Protein AF-A0A255SFL4-F1 (afdb_monomer)

Sequence (217 aa):
MNNIKLLLALLLYVPALCSAQTATENYVKTVTMLDADGTDSLQAVQYYNGLGYPTLSVATAGTDGGTACTLTTYDGAGREKRRYLPVPANGLEYIPVNGVTSMGLFYLDNGFFTESHYDALDRVTAVDIAGDTWRQAGKQDRTEHLANTLSDLVLHYEAPEDGSYSLTLPENTSSFEYYPEGTLAKAVSYDADNRSTAVFTDLLGRKIMERTAAGDT

pLDDT: mean 89.73, std 10.83, range [35.47, 98.31]

Mean predicted aligned error: 8.88 Å

Solvent-accessible surface area (backbone atoms only — not comparable to full-atom values): 12636 Å² total; per-residue (Å²): 118,66,67,61,54,50,52,53,51,49,65,66,47,56,68,75,72,57,78,66,97,43,100,83,56,51,69,51,78,48,76,45,64,74,48,96,87,59,82,46,66,48,42,35,30,40,29,31,48,100,85,70,51,71,29,40,40,22,28,57,35,82,91,83,72,39,21,32,30,34,45,40,42,60,45,100,88,69,45,75,28,35,43,39,57,76,28,79,42,91,62,66,72,91,71,55,70,69,53,53,58,59,48,35,53,79,70,78,41,92,26,53,29,32,39,51,38,65,52,98,82,77,41,77,34,32,34,36,46,58,33,47,70,43,44,75,68,71,28,29,36,33,44,47,83,50,56,38,44,73,88,66,64,51,73,47,60,38,83,51,89,84,75,60,96,55,85,33,67,42,88,97,54,95,62,77,45,58,53,61,61,65,64,28,46,25,40,41,37,29,43,57,87,65,55,41,37,39,39,33,24,43,92,86,71,47,80,77,47,76,48,65,61,82,73,92,125

Foldseek 3Di:
DVVVVVVVVVVVCVVVPDDAPDPPWHKDKDWAAPDPVSPDIKIWIFIADPVRHTAKIKIQDDDPRWIKMWGWDADPVRHTFKTAAIFTDDDHDDADPVRVQVSSCVVVFSQRIKGFDADPVRDGAWIQDGGPVLVVVVFIKGKDKDWDAPVVQQKDFDDDPVPDPDTHDPPPDPDIDGDHTRQWIWMWIAHSVRWIKIWTAGPVRDTRDIDTDPPDD

Nearest PDB structures (foldseek):
  8qja-assembly1_A  TM=1.794E-01  e=1.399E-03  Advenella mimigardefordensis DPN7
  8qja-assembly2_B  TM=1.659E-01  e=8.810E-04  Advenella mimigardefordensis DPN7
  5boi-assembly1_A  TM=1.781E-01  e=3.952E-02  Priestia megaterium QM B1551
  2a5z-assembly1_B  TM=1.958E-01  e=1.754E-01  Shewanella oneidensis MR-1
  6u42-assembly1_5M  TM=1.712E-01  e=3.422E-01  Chlamydomonas reinhardtii

Secondary structure (DSSP, 8-state):
-HHHHHHHHHHHHGGGG---SSSS-EEEEEEEESSSSS-SEEEEEEEE-TTS-EEEEEEEETTTTEEEEEEEEE-TTS-EEEEEPPEEESSSS---HHHHHHHGGGGS-S--EEEEEE-TTS-EEEEEPS-HHHHHTT-EEEEEEEE--GGG--B--BPPTTS--S-BPPTT-SS--BPPTTSSEEEEEE-TT--EEEEEE-TTS-EEEEEEPPP--

Structure (mmCIF, N/CA/C/O backbone):
data_AF-A0A255SFL4-F1
#
_entry.id   AF-A0A255SFL4-F1
#
loop_
_atom_site.group_PDB
_atom_site.id
_atom_site.type_symbol
_atom_site.label_atom_id
_atom_site.label_alt_id
_atom_site.label_comp_id
_atom_site.label_asym_id
_atom_site.label_entity_id
_atom_site.label_seq_id
_atom_site.pdbx_PDB_ins_code
_atom_site.Cartn_x
_atom_site.Cartn_y
_atom_site.Cartn_z
_atom_site.occupancy
_atom_site.B_iso_or_equiv
_atom_site.auth_seq_id
_atom_site.auth_comp_id
_atom_site.auth_asym_id
_atom_site.auth_atom_id
_atom_site.pdbx_PDB_model_num
ATOM 1 N N . MET A 1 1 ? -48.525 -10.276 -17.518 1.00 59.78 1 MET A N 1
ATOM 2 C CA . MET A 1 1 ? -48.408 -8.983 -16.802 1.00 59.78 1 MET A CA 1
ATOM 3 C C . MET A 1 1 ? -48.414 -9.126 -15.272 1.00 59.78 1 MET A C 1
ATOM 5 O O . MET A 1 1 ? -47.687 -8.386 -14.626 1.00 59.78 1 MET A O 1
ATOM 9 N N . ASN A 1 2 ? -49.151 -10.080 -14.679 1.00 67.19 2 ASN A N 1
ATOM 10 C CA . ASN A 1 2 ? -49.181 -10.268 -13.214 1.00 67.19 2 ASN A CA 1
ATOM 11 C C . ASN A 1 2 ? -47.885 -10.833 -12.606 1.00 67.19 2 ASN A C 1
ATOM 13 O O . ASN A 1 2 ? -47.496 -10.402 -11.528 1.00 67.19 2 ASN A O 1
ATOM 17 N N . ASN A 1 3 ? -47.171 -11.713 -13.311 1.00 70.50 3 ASN A N 1
ATOM 18 C CA . ASN A 1 3 ? -45.966 -12.356 -12.763 1.00 70.50 3 ASN A CA 1
ATOM 19 C C . ASN A 1 3 ? -44.789 -11.375 -12.604 1.00 70.50 3 ASN A C 1
ATOM 21 O O . ASN A 1 3 ? -44.045 -11.467 -11.639 1.00 70.50 3 ASN A O 1
ATOM 25 N N . ILE A 1 4 ? -44.667 -10.388 -13.500 1.00 81.50 4 ILE A N 1
ATOM 26 C CA . ILE A 1 4 ? -43.671 -9.306 -13.398 1.00 81.50 4 ILE A CA 1
ATOM 27 C C . ILE A 1 4 ? -43.976 -8.379 -12.220 1.00 81.50 4 ILE A C 1
ATOM 29 O O . ILE A 1 4 ? -43.062 -7.989 -11.505 1.00 81.50 4 ILE A O 1
ATOM 33 N N . LYS A 1 5 ? -45.255 -8.064 -11.976 1.00 79.00 5 LYS A N 1
ATOM 34 C CA . LYS A 1 5 ? -45.666 -7.253 -10.820 1.00 79.00 5 LYS A CA 1
ATOM 35 C C . LYS A 1 5 ? -45.407 -7.979 -9.500 1.00 79.00 5 LYS A C 1
ATOM 37 O O . LYS A 1 5 ? -44.974 -7.346 -8.548 1.00 79.00 5 LYS A O 1
ATOM 42 N N . LEU A 1 6 ? -45.628 -9.295 -9.466 1.00 79.50 6 LEU A N 1
ATOM 43 C CA . LEU A 1 6 ? -45.331 -10.134 -8.305 1.00 79.50 6 LEU A CA 1
ATOM 44 C C . LEU A 1 6 ? -43.818 -10.228 -8.050 1.00 79.50 6 LEU A C 1
ATOM 46 O O . LEU A 1 6 ? -43.387 -10.108 -6.910 1.00 79.50 6 LEU A O 1
ATOM 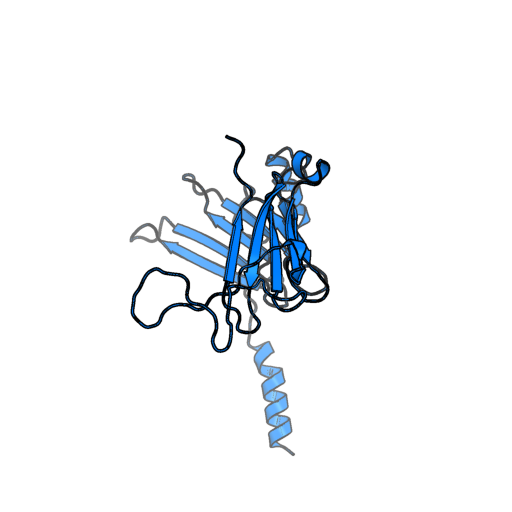50 N N . LEU A 1 7 ? -43.015 -10.376 -9.110 1.00 80.94 7 LEU A N 1
ATOM 51 C CA . LEU A 1 7 ? -41.555 -10.405 -9.018 1.00 80.94 7 LEU A CA 1
ATOM 52 C C . LEU A 1 7 ? -40.990 -9.056 -8.545 1.00 80.94 7 LEU A C 1
ATOM 54 O O . LEU A 1 7 ? -40.144 -9.032 -7.662 1.00 80.94 7 LEU A O 1
ATOM 58 N N . LEU A 1 8 ? -41.499 -7.938 -9.075 1.00 80.06 8 LEU A N 1
ATOM 59 C CA . LEU A 1 8 ? -41.144 -6.584 -8.631 1.00 80.06 8 LEU A CA 1
ATOM 60 C C . LEU A 1 8 ? -41.559 -6.328 -7.178 1.00 80.06 8 LEU A C 1
ATOM 62 O O . LEU A 1 8 ? -40.778 -5.767 -6.417 1.00 80.06 8 LEU A O 1
ATOM 66 N N . ALA A 1 9 ? -42.755 -6.767 -6.775 1.00 81.12 9 ALA A N 1
ATOM 67 C CA . ALA A 1 9 ? -43.213 -6.654 -5.392 1.00 81.12 9 ALA A CA 1
ATOM 68 C C . ALA A 1 9 ? -42.336 -7.475 -4.436 1.00 81.12 9 ALA A C 1
ATOM 70 O O . ALA A 1 9 ? -41.997 -6.992 -3.360 1.00 81.12 9 ALA A O 1
ATOM 71 N N . LEU A 1 10 ? -41.916 -8.676 -4.844 1.00 77.12 10 LEU A N 1
ATOM 72 C CA . LEU A 1 10 ? -41.004 -9.511 -4.066 1.00 77.12 10 LEU A CA 1
ATOM 73 C C . LEU A 1 10 ? -39.612 -8.866 -3.955 1.00 77.12 10 LEU A C 1
ATOM 75 O O . LEU A 1 10 ? -39.061 -8.807 -2.861 1.00 77.12 10 LEU A O 1
ATOM 79 N N . LEU A 1 11 ? -39.082 -8.308 -5.049 1.00 78.50 11 LEU A N 1
ATOM 80 C CA . LEU A 1 11 ? -37.781 -7.625 -5.070 1.00 78.50 11 LEU A CA 1
ATOM 81 C C . LEU A 1 11 ? -37.748 -6.383 -4.157 1.00 78.50 11 LEU A C 1
ATOM 83 O O . LEU A 1 11 ? -36.717 -6.087 -3.562 1.00 78.50 11 LEU A O 1
ATOM 87 N N . LEU A 1 12 ? -38.879 -5.682 -4.021 1.00 76.75 12 LEU A N 1
ATOM 88 C CA . LEU A 1 12 ? -39.047 -4.534 -3.119 1.00 76.75 12 LEU A CA 1
ATOM 89 C C . LEU A 1 12 ? -39.273 -4.929 -1.650 1.00 76.75 12 LEU A C 1
ATOM 91 O O . LEU A 1 12 ? -38.993 -4.127 -0.764 1.00 76.75 12 LEU A O 1
ATOM 95 N N . TYR A 1 13 ? -39.772 -6.139 -1.378 1.00 72.62 13 TYR A N 1
ATOM 96 C CA . TYR A 1 13 ? -40.108 -6.587 -0.020 1.00 72.62 13 TYR A CA 1
ATOM 97 C C . TYR A 1 13 ? -38.935 -7.267 0.702 1.00 72.62 13 TYR A C 1
ATOM 99 O O . TYR A 1 13 ? -38.804 -7.145 1.916 1.00 72.62 13 TYR A O 1
ATOM 107 N N . VAL A 1 14 ? -38.048 -7.945 -0.034 1.00 68.62 14 VAL A N 1
ATOM 108 C CA . VAL A 1 14 ? -36.854 -8.614 0.519 1.00 68.62 14 VAL A CA 1
ATOM 109 C C . VAL A 1 14 ? -35.942 -7.682 1.343 1.00 68.62 14 VAL A C 1
ATOM 111 O O . VAL A 1 14 ? -35.598 -8.074 2.457 1.00 68.62 14 VAL A O 1
ATOM 114 N N . PRO A 1 15 ? -35.586 -6.452 0.910 1.00 66.06 15 PRO A N 1
ATOM 115 C CA . PRO A 1 15 ? -34.744 -5.568 1.725 1.00 66.06 15 PRO A CA 1
ATOM 116 C C . PRO A 1 15 ? -35.430 -5.065 3.008 1.00 66.06 15 PRO A C 1
ATOM 118 O O . PRO A 1 15 ? -34.737 -4.670 3.938 1.00 66.06 15 PRO A O 1
ATOM 121 N N . ALA A 1 16 ? -36.765 -5.118 3.103 1.00 66.38 16 ALA A N 1
ATOM 122 C CA . ALA A 1 16 ? -37.504 -4.743 4.315 1.00 66.38 16 ALA A CA 1
ATOM 123 C C . ALA A 1 16 ? -37.485 -5.834 5.406 1.00 66.38 16 ALA A C 1
ATOM 125 O O . ALA A 1 16 ? -37.830 -5.560 6.554 1.00 66.38 16 ALA A O 1
ATOM 126 N N . LEU A 1 17 ? -37.085 -7.063 5.060 1.00 63.66 17 LEU A N 1
ATOM 127 C CA . LEU A 1 17 ? -36.936 -8.183 5.996 1.00 63.66 17 LEU A CA 1
ATOM 128 C C . LEU A 1 17 ? -35.517 -8.281 6.578 1.00 63.66 17 LEU A C 1
ATOM 130 O O . LEU A 1 17 ? -35.279 -9.059 7.501 1.00 63.66 17 LEU A O 1
ATOM 134 N N . CYS A 1 18 ? -34.572 -7.499 6.054 1.00 60.50 18 CYS A N 1
ATOM 135 C CA . CYS A 1 18 ? -33.209 -7.436 6.557 1.00 60.50 18 CYS A CA 1
ATOM 136 C C . CYS A 1 18 ? -33.114 -6.353 7.638 1.00 60.50 18 CYS A C 1
ATOM 138 O O . CYS A 1 18 ? -33.091 -5.162 7.340 1.00 60.50 18 CYS A O 1
ATOM 140 N N . SER A 1 19 ? -33.040 -6.753 8.906 1.00 58.12 19 SER A N 1
ATOM 141 C CA . SER A 1 19 ? -32.602 -5.841 9.964 1.00 58.12 19 SER A CA 1
ATOM 142 C C . SER A 1 19 ? -31.093 -5.634 9.847 1.00 58.12 19 SER A C 1
ATOM 144 O O . SER A 1 19 ? -30.329 -6.598 9.892 1.00 58.12 19 SER A O 1
ATOM 146 N N . ALA A 1 20 ? -30.657 -4.386 9.692 1.00 57.41 20 ALA A N 1
ATOM 147 C CA . ALA A 1 20 ? -29.248 -4.046 9.841 1.00 57.41 20 ALA A CA 1
ATOM 148 C C . ALA A 1 20 ? -28.814 -4.301 11.299 1.00 57.41 20 ALA A C 1
ATOM 150 O O . ALA A 1 20 ? -29.588 -4.059 12.227 1.00 57.41 20 ALA A O 1
ATOM 151 N N . GLN A 1 21 ? -27.593 -4.812 11.512 1.00 60.12 21 GLN A N 1
ATOM 152 C CA . GLN A 1 21 ? -27.072 -5.075 12.866 1.00 60.12 21 GLN A CA 1
ATOM 153 C C . GLN A 1 21 ? -26.905 -3.788 13.692 1.00 60.12 21 GLN A C 1
ATOM 155 O O . GLN A 1 21 ? -26.932 -3.845 14.920 1.00 60.12 21 GLN A O 1
ATOM 160 N N . THR A 1 22 ? -26.790 -2.629 13.036 1.00 64.81 22 THR A N 1
ATOM 161 C CA . THR A 1 22 ? -26.928 -1.300 13.649 1.00 64.81 22 THR A CA 1
ATOM 162 C C . THR A 1 22 ? -27.755 -0.395 12.743 1.00 64.81 22 THR A C 1
ATOM 164 O O . THR A 1 22 ? -27.965 -0.702 11.572 1.00 64.81 22 THR A O 1
ATOM 167 N N . ALA A 1 23 ? -28.220 0.737 13.269 1.00 66.00 23 ALA A N 1
ATOM 168 C CA . ALA A 1 23 ? -28.964 1.716 12.481 1.00 66.00 23 ALA A CA 1
ATOM 169 C C . ALA A 1 23 ? -28.075 2.552 11.534 1.00 66.00 23 ALA A C 1
ATOM 171 O O . ALA A 1 23 ? -28.611 3.289 10.708 1.00 66.00 23 ALA A O 1
ATOM 172 N N . THR A 1 24 ? -26.746 2.474 11.668 1.00 72.00 24 THR A N 1
ATOM 173 C CA . THR A 1 24 ? -25.813 3.467 11.112 1.00 72.00 24 THR A CA 1
ATOM 174 C C . THR A 1 24 ? -24.652 2.853 10.327 1.00 72.00 24 THR A C 1
ATOM 176 O O . THR A 1 24 ? -24.297 3.386 9.277 1.00 72.00 24 THR A O 1
ATOM 179 N N . GLU A 1 25 ? -24.104 1.710 10.752 1.00 86.56 25 GLU A N 1
ATOM 180 C CA . GLU A 1 25 ? -22.948 1.070 10.116 1.00 86.56 25 GLU A CA 1
ATOM 181 C C . GLU A 1 25 ? -23.137 -0.431 9.856 1.00 86.56 25 GLU A C 1
ATOM 183 O O . GLU A 1 25 ? -23.703 -1.182 10.658 1.00 86.56 25 GLU A O 1
ATOM 188 N N . ASN A 1 26 ? -22.562 -0.887 8.743 1.00 91.06 26 ASN A N 1
ATOM 189 C CA . ASN A 1 26 ? -22.425 -2.304 8.431 1.00 91.06 26 ASN A CA 1
ATOM 190 C C . ASN A 1 26 ? -21.104 -2.824 9.001 1.00 91.06 26 ASN A C 1
ATOM 192 O O . ASN A 1 26 ? -20.062 -2.199 8.791 1.00 91.06 26 ASN A O 1
ATOM 196 N N . TYR A 1 27 ? -21.121 -3.975 9.676 1.00 94.25 27 TYR A N 1
ATOM 197 C CA . TYR A 1 27 ? -19.902 -4.606 10.178 1.00 94.25 27 TYR A CA 1
ATOM 198 C C . TYR A 1 27 ? -19.968 -6.136 10.177 1.00 94.25 27 TYR A C 1
ATOM 200 O O . TYR A 1 27 ? -21.039 -6.734 10.108 1.00 94.25 27 TYR A O 1
ATOM 208 N N . VAL A 1 28 ? -18.797 -6.764 10.289 1.00 94.75 28 VAL A N 1
ATOM 209 C CA . VAL A 1 28 ? -18.632 -8.186 10.615 1.00 94.75 28 VAL A CA 1
ATOM 210 C C . VAL A 1 28 ? -17.881 -8.281 11.937 1.00 94.75 28 VAL A C 1
ATOM 212 O O . VAL A 1 28 ? -16.784 -7.737 12.058 1.00 94.75 28 VAL A O 1
ATOM 215 N N . LYS A 1 29 ? -18.477 -8.954 12.929 1.00 95.38 29 LYS A N 1
ATOM 216 C CA . LYS A 1 29 ? -17.851 -9.225 14.228 1.00 95.38 29 LYS A CA 1
ATOM 217 C C . LYS A 1 29 ? -17.396 -10.678 14.301 1.00 95.38 29 LYS A C 1
ATOM 219 O O . LYS A 1 29 ? -18.195 -11.590 14.100 1.00 95.38 29 LYS A O 1
ATOM 224 N N . THR A 1 30 ? -16.137 -10.868 14.665 1.00 95.75 30 THR A N 1
ATOM 225 C CA . THR A 1 30 ? -15.513 -12.165 14.917 1.00 95.75 30 THR A CA 1
ATOM 226 C C . THR A 1 30 ? -15.174 -12.266 16.397 1.00 95.75 30 THR A C 1
ATOM 228 O O . THR A 1 30 ? -14.616 -11.332 16.973 1.00 95.75 30 THR A O 1
ATOM 231 N N . VAL A 1 31 ? -15.516 -13.396 17.012 1.00 95.12 31 VAL A N 1
ATOM 232 C CA . VAL A 1 31 ? -15.183 -13.710 18.406 1.00 95.12 31 VAL A CA 1
ATOM 233 C C . VAL A 1 31 ? -14.465 -15.050 18.427 1.00 95.12 31 VAL A C 1
ATOM 235 O O . VAL A 1 31 ? -15.015 -16.053 17.976 1.00 95.12 31 VAL A O 1
ATOM 238 N N . THR A 1 32 ? -13.248 -15.056 18.955 1.00 93.56 32 THR A N 1
ATOM 239 C CA . THR A 1 32 ? -12.425 -16.251 19.136 1.00 93.56 32 THR A CA 1
ATOM 240 C C . THR A 1 32 ? -12.280 -16.504 20.626 1.00 93.56 32 THR A C 1
ATOM 242 O O . THR A 1 32 ? -11.620 -15.728 21.313 1.00 93.56 32 THR A O 1
ATOM 245 N N . MET A 1 33 ? -12.898 -17.572 21.127 1.00 93.88 33 MET A N 1
ATOM 246 C CA . MET A 1 33 ? -12.758 -17.968 22.531 1.00 93.88 33 MET A CA 1
ATOM 247 C C . MET A 1 33 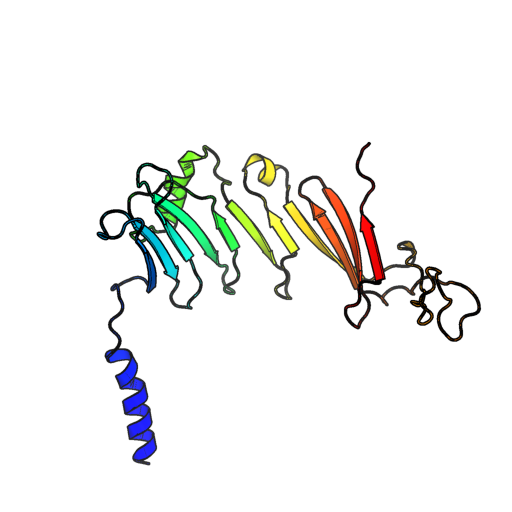? -11.345 -18.497 22.792 1.00 93.88 33 MET A C 1
ATOM 249 O O . MET A 1 33 ? -10.795 -19.230 21.968 1.00 93.88 33 MET A O 1
ATOM 253 N N . LEU A 1 34 ? -10.764 -18.108 23.924 1.00 91.19 34 LEU A N 1
ATOM 254 C CA . LEU A 1 34 ? -9.423 -18.511 24.355 1.00 91.19 34 LEU A CA 1
ATOM 255 C C . LEU A 1 34 ? -9.446 -19.620 25.409 1.00 91.19 34 LEU A C 1
ATOM 257 O O . LEU A 1 34 ? -8.418 -20.244 25.667 1.00 91.19 34 LEU A O 1
ATOM 261 N N . ASP A 1 35 ? -10.612 -19.897 25.979 1.00 91.62 35 ASP A N 1
ATOM 262 C CA . ASP A 1 35 ? -10.833 -20.967 26.937 1.00 91.62 35 ASP A CA 1
ATOM 263 C C . ASP A 1 35 ? -12.096 -21.774 26.584 1.00 91.62 35 ASP A C 1
ATOM 265 O O . ASP A 1 35 ? -12.855 -21.443 25.666 1.00 91.62 35 ASP A O 1
ATOM 269 N N . ALA A 1 36 ? -12.284 -22.891 27.289 1.00 89.69 36 ALA A N 1
ATOM 270 C CA . ALA A 1 36 ? -13.424 -23.782 27.084 1.00 89.69 36 ALA A CA 1
ATOM 271 C C . ALA A 1 36 ? -14.732 -23.228 27.676 1.00 89.69 36 ALA A C 1
ATOM 273 O O . ALA A 1 36 ? -15.811 -23.622 27.231 1.00 89.69 36 ALA A O 1
ATOM 274 N N . ASP A 1 37 ? -14.629 -22.331 28.658 1.00 88.88 37 ASP A N 1
ATOM 275 C CA . ASP A 1 37 ? -15.766 -21.758 29.381 1.00 88.88 37 ASP A CA 1
ATOM 276 C C . ASP A 1 37 ? -16.351 -20.521 28.665 1.00 88.88 37 ASP A C 1
ATOM 278 O O . ASP A 1 37 ? -17.453 -20.071 28.985 1.00 88.88 37 ASP A O 1
ATOM 282 N N . GLY A 1 38 ? -15.650 -19.996 27.655 1.00 83.62 38 GLY A N 1
ATOM 283 C CA . GLY A 1 38 ? -15.983 -18.787 26.908 1.00 83.62 38 GLY A CA 1
ATOM 284 C C . GLY A 1 38 ? -15.759 -17.487 27.684 1.00 83.62 38 GLY A C 1
ATOM 285 O O . GLY A 1 38 ? -16.397 -16.485 27.353 1.00 83.62 38 GLY A O 1
ATOM 286 N N . THR A 1 39 ? -14.920 -17.490 28.725 1.00 85.25 39 THR A N 1
ATOM 287 C CA . THR A 1 39 ? -14.682 -16.315 29.580 1.00 85.25 39 THR A CA 1
ATOM 288 C C . THR A 1 39 ? -13.687 -15.336 28.968 1.00 85.25 39 THR A C 1
ATOM 290 O O . THR A 1 39 ? -13.952 -14.133 28.944 1.00 85.25 39 THR A O 1
ATOM 293 N N . ASP A 1 40 ? -12.604 -15.848 28.391 1.00 87.69 40 ASP A N 1
ATOM 294 C CA . ASP A 1 40 ? -11.601 -15.077 27.674 1.00 87.69 40 ASP A CA 1
ATOM 295 C C . ASP A 1 40 ? -11.831 -15.179 26.166 1.00 87.69 40 ASP A C 1
ATOM 297 O O . ASP A 1 40 ? -12.057 -16.255 25.602 1.00 87.69 40 ASP A O 1
ATOM 301 N N . SER A 1 41 ? -11.769 -14.041 25.473 1.00 90.56 41 SER A N 1
ATOM 302 C CA . SER A 1 41 ? -11.961 -14.001 24.024 1.00 90.56 41 SER A CA 1
ATOM 303 C C . SER A 1 41 ? -11.169 -12.889 23.351 1.00 90.56 41 SER A C 1
ATOM 305 O O . SER A 1 41 ? -10.994 -11.800 23.895 1.00 90.56 41 SER A O 1
ATOM 307 N N . LEU A 1 42 ? -10.741 -13.154 22.118 1.00 92.50 42 LEU A N 1
ATOM 308 C CA . LEU A 1 42 ? -10.309 -12.125 21.182 1.00 92.50 42 LEU A CA 1
ATOM 309 C C . LEU A 1 42 ? -11.501 -11.716 20.334 1.00 92.50 42 LEU A C 1
ATOM 311 O O . LEU A 1 42 ? -12.162 -12.557 19.721 1.00 92.50 42 LEU A O 1
ATOM 315 N N . GLN A 1 43 ? -11.767 -10.420 20.282 1.00 94.69 43 GLN A N 1
ATOM 316 C CA . GLN A 1 43 ? -12.863 -9.874 19.500 1.00 94.69 43 GLN A CA 1
ATOM 317 C C . GLN A 1 43 ? -12.306 -8.953 18.423 1.00 94.69 43 GLN A C 1
ATOM 319 O O . GLN A 1 43 ? -11.392 -8.172 18.677 1.00 94.69 43 GLN A O 1
ATOM 324 N N . ALA A 1 44 ? -12.869 -9.032 17.225 1.00 96.50 44 ALA A N 1
ATOM 325 C CA . ALA A 1 44 ? -12.550 -8.143 16.120 1.00 96.50 44 ALA A CA 1
ATOM 326 C C . ALA A 1 44 ? -13.837 -7.703 15.427 1.00 96.50 44 ALA A C 1
ATOM 328 O O . ALA A 1 44 ? -14.746 -8.508 15.227 1.00 96.50 44 ALA A O 1
ATOM 329 N N . VAL A 1 45 ? -13.914 -6.434 15.054 1.00 96.81 45 VAL A N 1
ATOM 330 C CA . VAL A 1 45 ? -15.024 -5.847 14.310 1.00 96.81 45 VAL A CA 1
ATOM 331 C C . VAL A 1 45 ? -14.459 -5.133 13.092 1.00 96.81 45 VAL A C 1
ATOM 333 O O . VAL A 1 45 ? -13.656 -4.212 13.220 1.00 96.81 45 VAL A O 1
ATOM 336 N N . GLN A 1 46 ? -14.888 -5.558 11.906 1.00 97.62 46 GLN A N 1
ATOM 337 C CA . GLN A 1 46 ? -14.588 -4.887 10.647 1.00 97.62 46 GLN A CA 1
ATOM 338 C C . GLN A 1 46 ? -15.829 -4.138 10.182 1.00 97.62 46 GLN A C 1
ATOM 340 O O . GLN A 1 46 ? -16.820 -4.763 9.812 1.00 97.62 46 GLN A O 1
ATOM 345 N N . TYR A 1 47 ? -15.764 -2.813 10.174 1.00 96.94 47 TYR A N 1
ATOM 346 C CA . TYR A 1 47 ? -16.790 -1.941 9.616 1.00 96.94 47 TYR A CA 1
ATOM 347 C C . TYR A 1 47 ? -16.586 -1.751 8.116 1.00 96.94 47 TYR A C 1
ATOM 349 O O . TYR A 1 47 ? -15.458 -1.783 7.615 1.00 96.94 47 TYR A O 1
ATOM 357 N N . TYR A 1 48 ? -17.687 -1.514 7.414 1.00 94.88 48 TYR A N 1
ATOM 358 C CA . TYR A 1 48 ? -17.735 -1.296 5.976 1.00 94.88 48 TYR A CA 1
ATOM 359 C C . TYR A 1 48 ? -18.512 -0.023 5.669 1.00 94.88 48 TYR A C 1
ATOM 361 O O . TYR A 1 48 ? -19.451 0.348 6.377 1.00 94.88 48 TYR A O 1
ATOM 369 N N . ASN A 1 49 ? -18.152 0.641 4.576 1.00 89.12 49 ASN A N 1
ATOM 370 C CA . ASN A 1 49 ? -18.996 1.691 4.024 1.00 89.12 49 ASN A CA 1
ATOM 371 C C . ASN A 1 49 ? -20.260 1.094 3.365 1.00 89.12 49 ASN A C 1
ATOM 373 O O . ASN A 1 49 ? -20.407 -0.121 3.214 1.00 89.12 49 ASN A O 1
ATOM 377 N N . GLY A 1 50 ? -21.173 1.956 2.914 1.00 85.81 50 GLY A N 1
ATOM 378 C CA . GLY A 1 50 ? -22.405 1.537 2.231 1.00 85.81 50 GLY A CA 1
ATOM 379 C C . GLY A 1 50 ? -22.208 0.825 0.883 1.00 85.81 50 GLY A C 1
ATOM 380 O O . GLY A 1 50 ? -23.182 0.336 0.322 1.00 85.81 50 GLY A O 1
ATOM 381 N N . LEU A 1 51 ? -20.975 0.757 0.365 1.00 88.88 51 LEU A N 1
ATOM 382 C CA . LEU A 1 51 ? -20.608 0.053 -0.871 1.00 88.88 51 LEU A CA 1
ATOM 383 C C . LEU A 1 51 ? -19.914 -1.293 -0.603 1.00 88.88 51 LEU A C 1
ATOM 385 O O . LEU A 1 51 ? -19.568 -1.997 -1.546 1.00 88.88 51 LEU A O 1
ATOM 389 N N . GLY A 1 52 ? -19.707 -1.655 0.667 1.00 89.62 52 GLY A N 1
ATOM 390 C CA . GLY A 1 52 ? -19.025 -2.889 1.053 1.00 89.62 52 GLY A CA 1
ATOM 391 C C . GLY A 1 52 ? -17.498 -2.791 1.099 1.00 89.62 52 GLY A C 1
ATOM 392 O O . GLY A 1 52 ? -16.844 -3.821 1.235 1.00 89.62 52 GLY A O 1
ATOM 393 N N . TYR A 1 53 ? -16.909 -1.592 1.027 1.00 94.19 53 TYR A N 1
ATOM 394 C CA . TYR A 1 53 ? -15.468 -1.416 1.238 1.00 94.19 53 TYR A CA 1
ATOM 395 C C . TYR A 1 53 ? -15.131 -1.331 2.736 1.00 94.19 53 TYR A C 1
ATOM 397 O O . TYR A 1 53 ? -15.802 -0.580 3.454 1.00 94.19 53 TYR A O 1
ATOM 405 N N . PRO A 1 54 ? -14.119 -2.073 3.225 1.00 96.38 54 PRO A N 1
ATOM 406 C CA . PRO A 1 54 ? -13.745 -2.101 4.639 1.00 96.38 54 PRO A CA 1
ATOM 407 C C . PRO A 1 54 ? -13.118 -0.775 5.092 1.00 96.38 54 PRO A C 1
ATOM 409 O O . PRO A 1 54 ? -12.114 -0.335 4.549 1.00 96.38 54 PRO A O 1
ATOM 412 N N . THR A 1 55 ? -13.678 -0.132 6.115 1.00 96.94 55 THR A N 1
ATOM 413 C CA . THR A 1 55 ? -13.244 1.206 6.557 1.00 96.94 55 THR A CA 1
ATOM 414 C C . THR A 1 55 ? -12.499 1.188 7.881 1.00 96.94 55 THR A C 1
ATOM 416 O O . THR A 1 55 ? -11.368 1.647 7.947 1.00 96.94 55 THR A O 1
ATOM 419 N N . LEU A 1 56 ? -13.103 0.666 8.944 1.00 97.94 56 LEU A N 1
ATOM 420 C CA . LEU A 1 56 ? -12.514 0.653 10.282 1.00 97.94 56 LEU A CA 1
ATOM 421 C C . LEU A 1 56 ? -12.402 -0.785 10.771 1.00 97.94 56 LEU A C 1
ATOM 423 O O . LEU A 1 56 ? -13.403 -1.491 10.827 1.00 97.94 56 LEU A O 1
ATOM 427 N N . SER A 1 57 ? -11.202 -1.200 11.150 1.00 97.88 57 SER A N 1
ATOM 428 C CA . SER A 1 57 ? -10.984 -2.437 11.894 1.00 97.88 57 SER A CA 1
ATOM 429 C C . SER A 1 57 ? -10.721 -2.089 13.351 1.00 97.88 57 SER A C 1
ATOM 431 O O . SER A 1 57 ? -9.897 -1.216 13.616 1.00 97.88 57 SER A O 1
ATOM 433 N N . VAL A 1 58 ? -11.416 -2.735 14.284 1.00 97.62 58 VAL A N 1
ATOM 434 C CA . VAL A 1 58 ? -11.197 -2.594 15.729 1.00 97.62 58 VAL A CA 1
ATOM 435 C C . VAL A 1 58 ? -11.065 -3.981 16.331 1.00 97.62 58 VAL A C 1
ATOM 437 O O . VAL A 1 58 ? -11.916 -4.832 16.083 1.00 97.62 58 VAL A O 1
ATOM 440 N N . ALA A 1 59 ? -10.018 -4.237 17.107 1.00 97.06 59 ALA A N 1
ATOM 441 C CA . ALA A 1 59 ? -9.801 -5.553 17.695 1.00 97.06 59 ALA A CA 1
ATOM 442 C C . ALA A 1 59 ? -9.172 -5.482 19.083 1.00 97.06 59 ALA A C 1
ATOM 444 O O . ALA A 1 59 ? -8.485 -4.513 19.415 1.00 97.06 59 ALA A O 1
ATOM 445 N N . THR A 1 60 ? -9.380 -6.541 19.869 1.00 94.44 60 THR A N 1
ATOM 446 C CA . THR A 1 60 ? -8.613 -6.804 21.089 1.00 94.44 60 THR A CA 1
ATOM 447 C C . THR A 1 60 ? -7.125 -6.839 20.746 1.00 94.44 60 THR A C 1
ATOM 449 O O . THR A 1 60 ? -6.709 -7.518 19.806 1.00 94.44 60 THR A O 1
ATOM 452 N N . ALA A 1 61 ? -6.325 -6.096 21.501 1.00 86.62 61 ALA A N 1
ATOM 453 C CA . ALA A 1 61 ? -4.903 -5.911 21.280 1.00 86.62 61 AL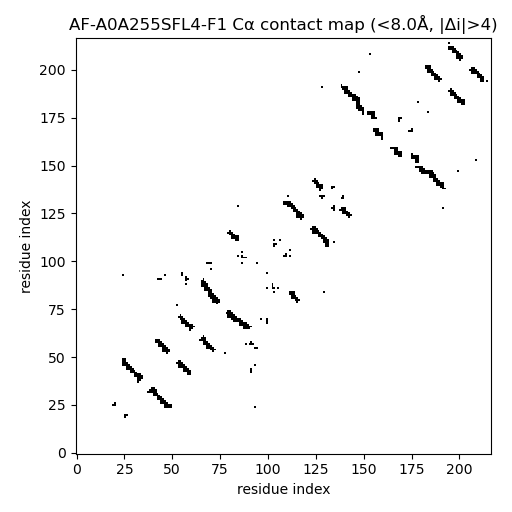A A CA 1
ATOM 454 C C . ALA A 1 61 ? -4.138 -5.930 22.611 1.00 86.62 61 ALA A C 1
ATOM 456 O O . ALA A 1 61 ? -4.619 -5.448 23.637 1.00 86.62 61 ALA A O 1
ATOM 457 N N . GLY A 1 62 ? -2.910 -6.450 22.568 1.00 78.38 62 GLY A N 1
ATOM 458 C CA . GLY A 1 62 ? -2.059 -6.592 23.749 1.00 78.38 62 GLY A CA 1
ATOM 459 C C . GLY A 1 62 ? -2.513 -7.706 24.699 1.00 78.38 62 GLY A C 1
ATOM 460 O O . GLY A 1 62 ? -3.399 -8.496 24.384 1.00 78.38 62 GLY A O 1
ATOM 461 N N . THR A 1 63 ? -1.862 -7.784 25.859 1.00 75.12 63 THR A N 1
ATOM 462 C CA . THR A 1 63 ? -2.118 -8.800 26.898 1.00 75.12 63 THR A CA 1
ATOM 463 C C . THR A 1 63 ? -3.199 -8.394 27.892 1.00 75.12 63 THR A C 1
ATOM 465 O O . THR A 1 63 ? -3.755 -9.249 28.571 1.00 75.12 63 THR A O 1
ATOM 468 N N . ASP A 1 64 ? -3.517 -7.102 27.957 1.00 80.94 64 ASP A N 1
ATOM 469 C CA . ASP A 1 64 ? -4.334 -6.528 29.032 1.00 80.94 64 ASP A CA 1
ATOM 470 C C . ASP A 1 64 ? -5.814 -6.400 28.627 1.00 80.94 64 ASP A C 1
ATOM 472 O O . ASP A 1 64 ? -6.592 -5.713 29.285 1.00 80.94 64 ASP A O 1
ATOM 476 N N . GLY A 1 65 ? -6.205 -7.014 27.503 1.00 80.00 65 GLY A N 1
ATOM 477 C CA . GLY A 1 65 ? -7.562 -6.917 26.955 1.00 80.00 65 GLY A CA 1
ATOM 478 C C . GLY A 1 65 ? -7.906 -5.545 26.365 1.00 80.00 65 GLY A C 1
ATOM 479 O O . GLY A 1 65 ? -9.080 -5.252 26.144 1.00 80.00 65 GLY A O 1
ATOM 480 N N . GLY A 1 66 ? -6.899 -4.702 26.108 1.00 91.38 66 GLY A N 1
ATOM 481 C CA . GLY A 1 66 ? -7.074 -3.421 25.428 1.00 91.38 66 GLY A CA 1
ATOM 482 C C . GLY A 1 66 ? -7.574 -3.590 23.994 1.00 91.38 66 GLY A C 1
ATOM 483 O O . GLY A 1 66 ? -7.689 -4.698 23.474 1.00 91.38 66 GLY A O 1
ATOM 484 N N . THR A 1 67 ? -7.861 -2.478 23.327 1.00 95.69 67 THR A N 1
ATOM 485 C CA . THR A 1 67 ? -8.302 -2.479 21.928 1.00 95.69 67 THR A CA 1
ATOM 486 C C . THR A 1 67 ? -7.448 -1.546 21.091 1.00 95.69 67 THR A C 1
ATOM 488 O O . THR A 1 67 ? -6.969 -0.526 21.581 1.00 95.69 67 THR A O 1
ATOM 491 N N . ALA A 1 68 ? -7.261 -1.881 19.821 1.00 96.81 68 ALA A N 1
ATOM 492 C CA . ALA A 1 68 ? -6.635 -1.007 18.841 1.00 96.81 68 ALA A CA 1
ATOM 493 C C . ALA A 1 68 ? -7.502 -0.946 17.588 1.00 96.81 68 ALA A C 1
ATOM 495 O O . ALA A 1 68 ? -8.191 -1.914 17.253 1.00 96.81 68 ALA A O 1
ATOM 496 N N . CYS A 1 69 ? -7.462 0.187 16.895 1.00 97.38 69 CYS A N 1
ATOM 497 C CA . CYS A 1 69 ? -8.165 0.354 15.637 1.00 97.38 69 CYS A CA 1
ATOM 498 C C . CYS A 1 69 ? -7.246 0.809 14.507 1.00 97.38 69 CYS A C 1
ATOM 500 O O . CYS A 1 69 ? -6.201 1.416 14.719 1.00 97.38 69 CYS A O 1
ATOM 502 N N . THR A 1 70 ? -7.638 0.482 13.282 1.00 97.56 70 THR A N 1
ATOM 503 C CA . THR A 1 70 ? -6.967 0.878 12.043 1.00 97.56 70 THR A CA 1
ATOM 504 C C . THR A 1 70 ? -8.018 1.368 11.063 1.00 97.56 70 THR A C 1
ATOM 506 O O . THR A 1 70 ? -9.034 0.704 10.854 1.00 97.56 70 THR A O 1
ATOM 509 N N . LEU A 1 71 ? -7.774 2.535 10.471 1.00 98.25 71 LEU A N 1
ATOM 510 C CA . LEU A 1 71 ? -8.678 3.173 9.522 1.00 98.25 71 LEU A CA 1
ATOM 511 C C . LEU A 1 71 ? -8.107 3.104 8.105 1.00 98.25 71 LEU A C 1
ATOM 513 O O . LEU A 1 71 ? -6.946 3.440 7.873 1.00 98.25 71 LEU A O 1
ATOM 517 N N . THR A 1 72 ? -8.972 2.774 7.158 1.00 98.31 72 THR A N 1
ATOM 518 C CA . THR A 1 72 ? -8.743 2.872 5.722 1.00 98.31 72 THR A CA 1
ATOM 519 C C . THR A 1 72 ? -9.761 3.840 5.130 1.00 98.31 72 THR A C 1
ATOM 521 O O . THR A 1 72 ? -10.964 3.756 5.388 1.00 98.31 72 THR A O 1
ATOM 524 N N . THR A 1 73 ? -9.279 4.795 4.342 1.00 97.62 73 THR A N 1
ATOM 525 C CA . THR A 1 73 ? -10.115 5.760 3.617 1.00 97.62 73 THR A CA 1
ATOM 526 C C . THR A 1 73 ? -10.005 5.521 2.124 1.00 97.62 73 THR A C 1
ATOM 528 O O . THR A 1 73 ? -9.002 4.989 1.654 1.00 97.62 73 THR A O 1
ATOM 531 N N . TYR A 1 74 ? -11.023 5.949 1.384 1.00 97.19 74 TYR A N 1
ATOM 532 C CA . TYR A 1 74 ? -11.131 5.736 -0.053 1.00 97.19 74 TYR A CA 1
ATOM 533 C C . TYR A 1 74 ? -11.246 7.072 -0.788 1.00 97.19 74 TYR A C 1
ATOM 535 O O . TYR A 1 74 ? -11.755 8.050 -0.234 1.00 97.19 74 TYR A O 1
ATOM 543 N N . ASP A 1 75 ? -10.753 7.125 -2.021 1.00 95.19 75 ASP A N 1
ATOM 544 C CA . ASP A 1 75 ? -10.956 8.270 -2.905 1.00 95.19 75 ASP A CA 1
ATOM 545 C C . ASP A 1 75 ? -12.359 8.259 -3.546 1.00 95.19 75 ASP A C 1
ATOM 547 O O . ASP A 1 75 ? -13.179 7.373 -3.300 1.00 95.19 75 ASP A O 1
ATOM 551 N N . GLY A 1 76 ? -12.654 9.262 -4.378 1.00 91.69 76 GLY A N 1
ATOM 552 C CA . GLY A 1 76 ? -13.952 9.372 -5.053 1.00 91.69 76 GLY A CA 1
ATOM 553 C C . GLY A 1 76 ? -14.250 8.250 -6.058 1.00 91.69 76 GLY A C 1
ATOM 554 O O . GLY A 1 76 ? -15.407 8.085 -6.432 1.00 91.69 76 GLY A O 1
ATOM 555 N N . ALA A 1 77 ? -13.238 7.483 -6.477 1.00 93.62 77 ALA A N 1
ATOM 556 C CA . ALA A 1 77 ? -13.389 6.315 -7.341 1.00 93.62 77 ALA A CA 1
ATOM 557 C C . ALA A 1 77 ? -13.544 5.008 -6.537 1.00 93.62 77 ALA A C 1
ATOM 559 O O . ALA A 1 77 ? -13.763 3.950 -7.121 1.00 93.62 77 ALA A O 1
ATOM 560 N N . GLY A 1 78 ? -13.464 5.064 -5.202 1.00 93.62 78 GLY A N 1
ATOM 561 C CA . GLY A 1 78 ? -13.564 3.889 -4.339 1.00 93.62 78 GLY A CA 1
ATOM 562 C C . GLY A 1 78 ? -12.260 3.103 -4.200 1.00 93.62 78 GLY A C 1
ATOM 563 O O . GLY A 1 78 ? -12.302 1.949 -3.782 1.00 93.62 78 GLY A O 1
ATOM 564 N N . ARG A 1 79 ? -11.108 3.701 -4.524 1.00 96.25 79 ARG A N 1
ATOM 565 C CA . ARG A 1 79 ? -9.778 3.089 -4.352 1.00 96.25 79 ARG A CA 1
ATOM 566 C C . ARG A 1 79 ? -9.212 3.450 -2.984 1.00 96.25 79 ARG A C 1
ATOM 568 O O . ARG A 1 79 ? -9.475 4.549 -2.492 1.00 96.25 79 ARG A O 1
ATOM 575 N N . GLU A 1 80 ? -8.455 2.547 -2.355 1.00 97.25 80 GLU A N 1
ATOM 576 C CA . GLU A 1 80 ? -7.820 2.832 -1.059 1.00 97.25 80 GLU A CA 1
ATOM 577 C C . GLU A 1 80 ? -6.906 4.052 -1.193 1.00 97.25 80 GLU A C 1
ATOM 579 O O . GLU A 1 80 ? -5.963 4.050 -1.978 1.00 97.25 80 GLU A O 1
ATOM 584 N N . LYS A 1 81 ? -7.196 5.104 -0.432 1.00 97.50 81 LYS A N 1
ATOM 585 C CA . LYS A 1 81 ? -6.439 6.352 -0.451 1.00 97.50 81 LYS A CA 1
ATOM 586 C C . LYS A 1 81 ? -5.437 6.403 0.687 1.00 97.50 81 LYS A C 1
ATOM 588 O O . LYS A 1 81 ? -4.263 6.642 0.447 1.00 97.50 81 LYS A O 1
ATOM 593 N N . ARG A 1 82 ? -5.894 6.213 1.928 1.00 97.81 82 ARG A N 1
ATOM 594 C CA . ARG A 1 82 ? -5.020 6.239 3.111 1.00 97.81 82 ARG A CA 1
ATOM 595 C C . ARG A 1 82 ? -5.274 5.056 4.001 1.00 97.81 82 ARG A C 1
ATOM 597 O O . ARG A 1 82 ? -6.436 4.762 4.280 1.00 97.81 82 ARG A O 1
ATOM 604 N N . ARG A 1 83 ? -4.193 4.478 4.511 1.00 98.00 83 ARG A N 1
ATOM 605 C CA . ARG A 1 83 ? -4.217 3.480 5.574 1.00 98.00 83 ARG A CA 1
ATOM 606 C C . ARG A 1 83 ? -3.473 4.044 6.773 1.00 98.00 83 ARG A C 1
ATOM 608 O O . ARG A 1 83 ? -2.276 4.305 6.704 1.00 98.00 83 ARG A O 1
ATOM 615 N N . TYR A 1 84 ? -4.209 4.286 7.845 1.00 97.81 84 TYR A N 1
ATOM 616 C CA . TYR A 1 84 ? -3.673 4.847 9.077 1.00 97.81 84 TYR A CA 1
ATOM 617 C C . TYR A 1 84 ? -2.946 3.775 9.885 1.00 97.81 84 TYR A C 1
ATOM 619 O O . TYR A 1 84 ? -3.310 2.601 9.834 1.00 97.81 84 TYR A O 1
ATOM 627 N N . LEU A 1 85 ? -1.921 4.172 10.634 1.00 97.50 85 LEU A N 1
ATOM 628 C CA . LEU A 1 85 ? -1.263 3.280 11.582 1.00 97.50 85 LEU A CA 1
ATOM 629 C C . LEU A 1 85 ? -2.218 2.920 12.739 1.00 97.50 85 LEU A C 1
ATOM 631 O O . LEU A 1 85 ? -3.105 3.718 13.060 1.00 97.50 85 LEU A O 1
ATOM 635 N N . PRO A 1 86 ? -2.059 1.741 13.371 1.00 96.44 86 PRO A N 1
ATOM 636 C CA . PRO A 1 86 ? -2.941 1.316 14.453 1.00 96.44 86 PRO A CA 1
ATOM 637 C C . PRO A 1 86 ? -2.883 2.241 15.673 1.00 96.44 86 PRO A C 1
ATOM 639 O O . PRO A 1 86 ? -1.819 2.461 16.236 1.00 96.44 86 PRO A O 1
ATOM 642 N N . VAL A 1 87 ? -4.027 2.725 16.151 1.00 96.25 87 VAL A N 1
ATOM 643 C CA . VAL A 1 87 ? -4.099 3.576 17.351 1.00 96.25 87 VAL A CA 1
ATOM 644 C C . VAL A 1 87 ? -4.823 2.854 18.489 1.00 96.25 87 VAL A C 1
ATOM 646 O O . VAL A 1 87 ? -5.746 2.079 18.218 1.00 96.25 87 VAL A O 1
ATOM 649 N N . PRO A 1 88 ? -4.452 3.087 19.763 1.00 95.31 88 PRO A N 1
ATOM 650 C CA . PRO A 1 88 ? -5.201 2.557 20.899 1.00 95.31 88 PRO A CA 1
ATOM 651 C C . PRO A 1 88 ? -6.646 3.053 20.871 1.00 95.31 88 PRO A C 1
ATOM 653 O O . PRO A 1 88 ? -6.873 4.247 20.709 1.00 95.31 88 PRO A O 1
ATOM 656 N N . ALA A 1 89 ? -7.603 2.149 21.050 1.00 94.62 89 ALA A N 1
ATOM 657 C CA . ALA A 1 89 ? -9.038 2.408 21.060 1.00 94.62 89 ALA A CA 1
ATOM 658 C C . ALA A 1 89 ? -9.663 2.039 22.408 1.00 94.62 89 ALA A C 1
ATOM 660 O O . ALA A 1 89 ? -9.068 1.302 23.193 1.00 94.62 89 ALA A O 1
ATOM 661 N N . ASN A 1 90 ? -10.881 2.529 22.649 1.00 90.25 90 ASN A N 1
ATOM 662 C CA . ASN A 1 90 ? -11.675 2.203 23.830 1.00 90.25 90 ASN A CA 1
ATOM 663 C C . ASN A 1 90 ? -12.929 1.440 23.399 1.00 90.25 90 ASN A C 1
ATOM 665 O O . ASN A 1 90 ? -13.953 2.062 23.131 1.00 90.25 90 ASN A O 1
ATOM 669 N N . GLY A 1 91 ? -12.829 0.114 23.319 1.00 92.06 91 GLY A N 1
ATOM 670 C CA . GLY A 1 91 ? -13.933 -0.754 22.919 1.00 92.06 91 GLY A CA 1
ATOM 671 C C . GLY A 1 91 ? -13.889 -1.152 21.444 1.00 92.06 91 GLY A C 1
ATOM 672 O O . GLY A 1 91 ? -12.856 -1.058 20.783 1.00 92.06 91 GLY A O 1
ATOM 673 N N . LEU A 1 92 ? -15.015 -1.665 20.952 1.00 93.75 92 LEU A N 1
ATOM 674 C CA . LEU A 1 92 ? -15.172 -2.225 19.598 1.00 93.75 92 LEU A CA 1
ATOM 675 C C . LEU A 1 92 ? -16.188 -1.443 18.755 1.00 93.75 92 LEU A C 1
ATOM 677 O O . LEU A 1 92 ? -16.516 -1.837 17.631 1.00 93.75 92 LEU A O 1
ATOM 681 N N . GLU A 1 93 ? -16.731 -0.368 19.317 1.00 93.25 93 GLU A N 1
ATOM 682 C CA . GLU A 1 93 ? -17.694 0.511 18.681 1.00 93.25 93 GLU A CA 1
ATOM 683 C C . GLU A 1 93 ? -17.079 1.231 17.478 1.00 93.25 93 GLU A C 1
ATOM 685 O O . GLU A 1 93 ? -15.860 1.354 17.329 1.00 93.25 93 GLU A O 1
ATOM 690 N N . TYR A 1 94 ? -17.948 1.715 16.594 1.00 94.44 94 TYR A N 1
ATOM 691 C CA . TYR A 1 94 ? -17.522 2.493 15.447 1.00 94.44 94 TYR A CA 1
ATOM 692 C C . TYR A 1 94 ? -16.881 3.810 15.899 1.00 94.44 94 TYR A C 1
ATOM 694 O O . TYR A 1 94 ? -17.435 4.545 16.718 1.00 94.44 94 TYR A O 1
ATOM 702 N N . ILE A 1 95 ? -15.725 4.128 15.318 1.00 95.75 95 ILE A N 1
ATOM 703 C CA . ILE A 1 95 ? -14.994 5.369 15.562 1.00 95.75 95 ILE A CA 1
ATOM 704 C C . ILE A 1 95 ? -14.959 6.156 14.248 1.00 95.75 95 ILE A C 1
ATOM 706 O O . ILE A 1 95 ? -14.405 5.670 13.256 1.00 95.75 95 ILE A O 1
ATOM 710 N N . PRO A 1 96 ? -15.518 7.377 14.206 1.00 94.12 96 PRO A N 1
ATOM 711 C CA . PRO A 1 96 ? -15.479 8.193 13.003 1.00 94.12 96 PRO A CA 1
ATOM 712 C C . PRO A 1 96 ? -14.046 8.630 12.678 1.00 94.12 96 PRO A C 1
ATOM 714 O O . PRO A 1 96 ? -13.172 8.680 13.546 1.00 94.12 96 PRO A O 1
ATOM 717 N N . VAL A 1 97 ? -13.817 9.013 11.419 1.00 94.56 97 VAL A N 1
ATOM 718 C CA . VAL A 1 97 ? -12.494 9.412 10.902 1.00 94.56 97 VAL A CA 1
ATOM 719 C C . VAL A 1 97 ? -11.809 10.453 11.793 1.00 94.56 97 VAL A C 1
ATOM 721 O O . VAL A 1 97 ? -10.647 10.279 12.149 1.00 94.56 97 VAL A O 1
ATOM 724 N N . ASN A 1 98 ? -12.528 11.502 12.209 1.00 95.81 98 ASN A N 1
ATOM 725 C CA . ASN A 1 98 ? -11.984 12.549 13.080 1.00 95.81 98 ASN A CA 1
ATOM 726 C C . ASN A 1 98 ? -11.553 12.011 14.458 1.00 95.81 98 ASN A C 1
ATOM 728 O O . ASN A 1 98 ? -10.549 12.468 15.006 1.00 95.81 98 ASN A O 1
ATOM 732 N N . GLY A 1 99 ? -12.279 11.024 14.990 1.00 96.19 99 GLY A N 1
ATOM 733 C CA . GLY A 1 99 ? -11.948 10.320 16.226 1.00 96.19 99 GLY A CA 1
ATOM 734 C C . GLY A 1 99 ? -10.626 9.572 16.101 1.00 96.19 99 GLY A C 1
ATOM 735 O O . GLY A 1 99 ? -9.704 9.854 16.863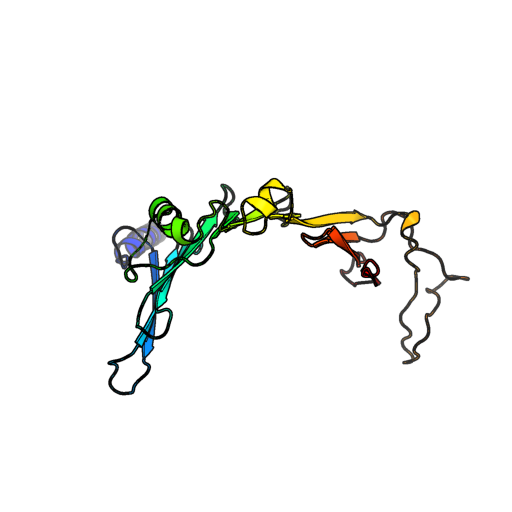 1.00 96.19 99 GLY A O 1
ATOM 736 N N . VAL A 1 100 ? -10.486 8.725 15.074 1.00 96.31 100 VAL A N 1
ATOM 737 C CA . VAL A 1 100 ? -9.228 8.004 14.804 1.00 96.31 100 VAL A CA 1
ATOM 738 C C . VAL A 1 100 ? -8.076 8.987 14.616 1.00 96.31 100 VAL A C 1
ATOM 740 O O . VAL A 1 100 ? -7.010 8.805 15.200 1.00 96.31 100 VAL A O 1
ATOM 743 N N . THR A 1 101 ? -8.291 10.074 13.866 1.00 94.50 101 THR A N 1
ATOM 744 C CA . THR A 1 101 ? -7.218 11.048 13.643 1.00 94.50 101 THR A CA 1
ATOM 745 C C . THR A 1 101 ? -6.787 11.782 14.910 1.00 94.50 101 THR A C 1
ATOM 747 O O . THR A 1 101 ? -5.612 12.095 15.065 1.00 94.50 101 THR A O 1
ATOM 750 N N . SER A 1 102 ? -7.719 12.010 15.837 1.00 95.44 102 SER A N 1
ATOM 751 C CA . SER A 1 102 ? -7.434 12.637 17.130 1.00 95.44 102 SER A CA 1
ATOM 752 C C . SER A 1 102 ? -6.691 11.675 18.063 1.00 95.44 102 SER A C 1
ATOM 754 O O . SER A 1 102 ? -5.780 12.083 18.776 1.00 95.44 102 SER A O 1
ATOM 756 N N . MET A 1 103 ? -7.039 10.385 18.034 1.00 95.31 103 MET A N 1
ATOM 757 C CA . MET A 1 103 ? -6.344 9.327 18.781 1.00 95.31 103 MET A CA 1
ATOM 758 C C . MET A 1 103 ? -4.922 9.092 18.250 1.00 95.31 103 MET A C 1
ATOM 760 O O . MET A 1 103 ? -4.013 8.792 19.020 1.00 95.31 103 MET A O 1
ATOM 764 N N . GLY A 1 104 ? -4.709 9.305 16.949 1.00 94.06 104 GLY A N 1
ATOM 765 C CA . GLY A 1 104 ? -3.402 9.232 16.294 1.00 94.06 104 GLY A CA 1
ATOM 766 C C . GLY A 1 104 ? -2.360 10.232 16.783 1.00 94.06 104 GLY A C 1
ATOM 767 O O . GLY A 1 104 ? -1.173 9.991 16.585 1.00 94.06 104 GLY A O 1
ATOM 768 N N . LEU A 1 105 ? -2.761 11.276 17.524 1.00 90.31 105 LEU A N 1
ATOM 769 C CA . LEU A 1 105 ? -1.826 12.163 18.230 1.00 90.31 105 LEU A CA 1
ATOM 770 C C . LEU A 1 105 ? -0.892 11.403 19.187 1.00 90.31 105 LEU A C 1
ATOM 772 O O . LEU A 1 105 ? 0.166 11.921 19.536 1.00 90.31 105 LEU A O 1
ATOM 776 N N . PHE A 1 106 ? -1.241 10.165 19.558 1.00 93.00 106 PHE A N 1
ATOM 777 C CA . PHE A 1 106 ? -0.354 9.203 20.214 1.00 93.00 106 PHE A CA 1
ATOM 778 C C . PHE A 1 106 ? 1.033 9.097 19.557 1.00 93.00 106 PHE A C 1
ATOM 780 O O . PHE A 1 106 ? 2.032 8.970 20.261 1.00 93.00 106 PHE A O 1
ATOM 787 N N . TYR A 1 107 ? 1.108 9.183 18.226 1.00 95.69 107 TYR A N 1
ATOM 788 C CA . TYR A 1 107 ? 2.362 9.080 17.481 1.00 95.69 107 TYR A CA 1
ATOM 789 C C . TYR A 1 107 ? 3.236 10.337 17.542 1.00 95.69 107 TYR A C 1
ATOM 791 O O . TYR A 1 107 ? 4.394 10.273 17.138 1.00 95.69 107 TYR A O 1
ATOM 799 N N . LEU A 1 108 ? 2.706 11.466 18.036 1.00 95.25 108 LEU A N 1
ATOM 800 C CA . LEU A 1 108 ? 3.369 12.778 17.994 1.00 95.25 108 LEU A CA 1
ATOM 801 C C . LEU A 1 108 ? 3.812 13.181 16.570 1.00 95.25 108 LEU A C 1
ATOM 803 O O . LEU A 1 108 ? 4.769 13.931 16.391 1.00 95.25 108 LEU A O 1
ATOM 807 N N . ASP A 1 109 ? 3.094 12.677 15.567 1.00 93.50 109 ASP A N 1
ATOM 808 C CA . ASP A 1 109 ? 3.344 12.822 14.135 1.00 93.50 109 ASP A CA 1
ATOM 809 C C . ASP A 1 109 ? 1.97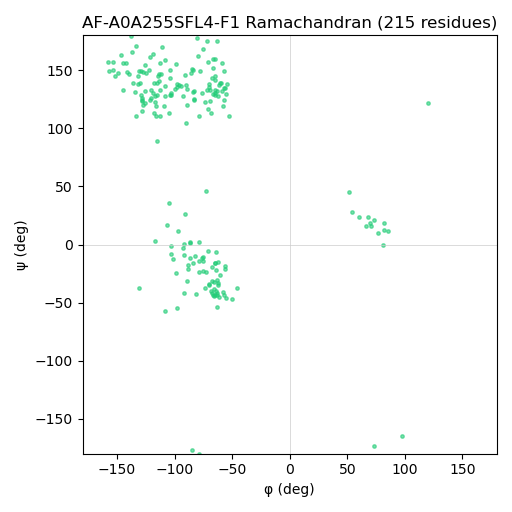5 12.910 13.446 1.00 93.50 109 ASP A C 1
ATOM 811 O O . ASP A 1 109 ? 1.087 12.123 13.779 1.00 93.50 109 ASP A O 1
ATOM 815 N N . ASN A 1 110 ? 1.754 13.859 12.529 1.00 90.06 110 ASN A N 1
ATOM 816 C CA . ASN A 1 110 ? 0.474 13.956 11.812 1.00 90.06 110 ASN A CA 1
ATOM 817 C C . ASN A 1 110 ? 0.416 13.022 10.594 1.00 90.06 110 ASN A C 1
ATOM 819 O O . ASN A 1 110 ? -0.669 12.742 10.081 1.00 90.06 110 ASN A O 1
ATOM 823 N N . GLY A 1 111 ? 1.563 12.514 10.152 1.00 92.38 111 GLY A N 1
ATOM 824 C CA . GLY A 1 111 ? 1.767 11.664 8.989 1.00 92.38 111 GLY A CA 1
ATOM 825 C C . GLY A 1 111 ? 1.686 10.174 9.302 1.00 92.38 111 GLY A C 1
ATOM 826 O O . GLY A 1 111 ? 2.279 9.378 8.582 1.00 92.38 111 GLY A O 1
ATOM 827 N N . PHE A 1 112 ? 0.968 9.761 10.349 1.00 95.81 112 PHE A N 1
ATOM 828 C CA . PHE A 1 112 ? 0.792 8.360 10.774 1.00 95.81 112 PHE A CA 1
ATOM 829 C C . PHE A 1 112 ? -0.126 7.550 9.833 1.00 95.81 112 PHE A C 1
ATOM 831 O O . PHE A 1 112 ? -1.033 6.833 10.252 1.00 95.81 112 PHE A O 1
ATOM 838 N N . PHE A 1 113 ? 0.084 7.670 8.528 1.00 96.94 113 PHE A N 1
ATOM 839 C CA . PHE A 1 113 ? -0.643 6.939 7.504 1.00 96.94 113 PHE A CA 1
ATOM 840 C C . PHE A 1 113 ? 0.207 6.790 6.247 1.00 96.94 113 PHE A C 1
ATOM 842 O O . PHE A 1 113 ? 1.001 7.669 5.907 1.00 96.94 113 PHE A O 1
ATOM 849 N N . THR A 1 114 ? -0.018 5.702 5.520 1.00 97.69 114 THR A N 1
ATOM 850 C CA . THR A 1 114 ? 0.421 5.598 4.129 1.00 97.69 114 THR A CA 1
ATOM 851 C C . THR A 1 114 ? -0.631 6.217 3.216 1.00 97.69 114 THR A C 1
ATOM 853 O O . THR A 1 114 ? -1.826 6.157 3.524 1.00 97.69 114 THR A O 1
ATOM 856 N N . GLU A 1 115 ? -0.220 6.817 2.100 1.00 97.81 115 GLU A N 1
ATOM 857 C CA . GLU A 1 115 ? -1.141 7.363 1.092 1.00 97.81 115 GLU A CA 1
ATOM 858 C C . GLU A 1 115 ? -0.799 6.841 -0.301 1.00 97.81 115 GLU A C 1
ATOM 860 O O . GLU A 1 115 ? 0.331 6.984 -0.751 1.00 97.81 115 GLU A O 1
ATOM 865 N N . SER A 1 116 ? -1.770 6.217 -0.967 1.00 98.25 116 SER A N 1
ATOM 866 C CA . SER A 1 116 ? -1.596 5.633 -2.297 1.00 98.25 116 SER A CA 1
ATOM 867 C C . SER A 1 116 ? -2.012 6.611 -3.393 1.00 98.25 116 SER A C 1
ATOM 869 O O . SER A 1 116 ? -3.075 7.235 -3.326 1.00 98.25 116 SER A O 1
ATOM 871 N N . HIS A 1 117 ? -1.190 6.684 -4.436 1.00 97.19 117 HIS A N 1
ATOM 872 C CA . HIS A 1 117 ? -1.401 7.486 -5.635 1.00 97.19 117 HIS A CA 1
ATOM 873 C C . HIS A 1 117 ? -1.614 6.576 -6.835 1.00 97.19 117 HIS A C 1
ATOM 875 O O . HIS A 1 117 ? -0.945 5.550 -6.977 1.00 97.19 117 HIS A O 1
ATOM 881 N N . TYR A 1 118 ? -2.542 6.968 -7.703 1.00 97.38 118 TYR A N 1
ATOM 882 C CA . TYR A 1 118 ? -2.980 6.158 -8.833 1.00 97.38 118 TYR A CA 1
ATOM 883 C C . TYR A 1 118 ? -2.846 6.925 -10.141 1.00 97.38 118 TYR A C 1
ATOM 885 O O . TYR A 1 118 ? -3.049 8.142 -10.180 1.00 97.38 118 TYR A O 1
ATOM 893 N N . ASP A 1 119 ? -2.561 6.208 -11.224 1.00 95.06 119 ASP A N 1
ATOM 894 C CA . ASP A 1 119 ? -2.701 6.748 -12.573 1.00 95.06 119 ASP A CA 1
ATOM 895 C C . ASP A 1 119 ? -4.137 6.612 -13.117 1.00 95.06 119 ASP A C 1
ATOM 897 O O . ASP A 1 119 ? -5.067 6.174 -12.435 1.00 95.06 119 ASP A O 1
ATOM 901 N N . ALA A 1 120 ? -4.330 7.023 -14.372 1.00 94.12 120 ALA A N 1
ATOM 902 C CA . ALA A 1 120 ? -5.616 6.944 -15.064 1.00 94.12 120 ALA A CA 1
ATOM 903 C C . ALA A 1 120 ? -6.044 5.508 -15.434 1.00 94.12 120 ALA A C 1
ATOM 905 O O . ALA A 1 120 ? -7.144 5.327 -15.947 1.00 94.12 120 ALA A O 1
ATOM 906 N N . LEU A 1 121 ? -5.183 4.508 -15.213 1.00 94.44 121 LEU A N 1
ATOM 907 C CA . LEU A 1 121 ? -5.444 3.088 -15.464 1.00 94.44 121 LEU A CA 1
ATOM 908 C C . LEU A 1 121 ? -5.646 2.305 -14.157 1.00 94.44 121 LEU A C 1
ATOM 910 O O . LEU A 1 121 ? -5.531 1.081 -14.155 1.00 94.44 121 LEU A O 1
ATOM 914 N N . ASP A 1 122 ? -5.913 3.007 -13.051 1.00 95.25 122 ASP A N 1
ATOM 915 C CA . ASP A 1 122 ? -6.128 2.443 -11.714 1.00 95.25 122 ASP A CA 1
ATOM 916 C C . ASP A 1 122 ? -4.936 1.654 -11.152 1.00 95.25 122 ASP A C 1
ATOM 918 O O . ASP A 1 122 ? -5.086 0.832 -10.245 1.00 95.25 122 ASP A O 1
ATOM 922 N N . ARG A 1 123 ? -3.720 1.928 -11.635 1.00 94.94 123 ARG A N 1
ATOM 923 C CA . ARG A 1 123 ? -2.496 1.327 -11.093 1.00 94.94 123 ARG A CA 1
ATOM 924 C C . ARG A 1 123 ? -1.936 2.205 -9.987 1.00 94.94 123 ARG A C 1
ATOM 926 O O . ARG A 1 123 ? -1.860 3.421 -10.155 1.00 94.94 123 ARG A O 1
ATOM 933 N N . VAL A 1 124 ? -1.495 1.591 -8.887 1.00 96.75 124 VAL A N 1
ATOM 934 C CA . VAL A 1 124 ? -0.741 2.293 -7.837 1.00 96.75 124 VAL A CA 1
ATOM 935 C C . VAL A 1 124 ? 0.624 2.677 -8.401 1.00 96.75 124 VAL A C 1
ATOM 937 O O . VAL A 1 124 ? 1.445 1.808 -8.690 1.00 96.75 124 VAL A O 1
ATOM 940 N N . THR A 1 125 ? 0.867 3.972 -8.564 1.00 96.94 125 THR A N 1
ATOM 941 C CA . THR A 1 125 ? 2.136 4.506 -9.077 1.00 96.94 125 THR A CA 1
ATOM 942 C C . THR A 1 125 ? 3.056 4.981 -7.968 1.00 96.94 125 THR A C 1
ATOM 944 O O . THR A 1 125 ? 4.271 4.988 -8.156 1.00 96.94 125 THR A O 1
ATOM 947 N N . ALA A 1 126 ? 2.505 5.340 -6.809 1.00 97.56 126 ALA A N 1
ATOM 948 C CA . ALA A 1 126 ? 3.294 5.657 -5.634 1.00 97.56 126 ALA A CA 1
ATOM 949 C C . ALA A 1 126 ? 2.542 5.402 -4.328 1.00 97.56 126 ALA A C 1
ATOM 951 O O . ALA A 1 126 ? 1.311 5.410 -4.289 1.00 97.56 126 ALA A O 1
ATOM 952 N N . VAL A 1 127 ? 3.299 5.200 -3.256 1.00 97.94 127 VAL A N 1
ATOM 953 C CA . VAL A 1 127 ? 2.817 5.093 -1.885 1.00 97.94 127 VAL A CA 1
ATOM 954 C C . VAL A 1 127 ? 3.700 5.965 -1.001 1.00 97.94 127 VAL A C 1
ATOM 956 O O . VAL A 1 127 ? 4.865 5.646 -0.761 1.00 97.94 127 VAL A O 1
ATOM 959 N N . ASP A 1 128 ? 3.137 7.064 -0.499 1.00 97.19 128 ASP A N 1
ATOM 960 C CA . ASP A 1 128 ? 3.770 7.843 0.561 1.00 97.19 128 ASP A CA 1
ATOM 961 C C . ASP A 1 128 ? 3.833 6.971 1.812 1.00 97.19 128 ASP A C 1
ATOM 963 O O . ASP A 1 128 ? 2.809 6.426 2.246 1.00 97.19 128 ASP A O 1
ATOM 967 N N . ILE A 1 129 ? 5.015 6.859 2.411 1.00 95.44 129 ILE A N 1
ATOM 968 C CA . ILE A 1 129 ? 5.174 6.116 3.658 1.00 95.44 129 ILE A CA 1
ATOM 969 C C . ILE A 1 129 ? 4.719 6.956 4.858 1.00 95.44 129 ILE A C 1
ATOM 971 O O . ILE A 1 129 ? 4.589 8.182 4.780 1.00 95.44 129 ILE A O 1
ATOM 975 N N . ALA A 1 130 ? 4.464 6.289 5.983 1.00 95.50 130 ALA A N 1
ATOM 976 C CA . ALA A 1 130 ? 4.116 6.982 7.214 1.00 95.50 130 ALA A CA 1
ATOM 977 C C . ALA A 1 130 ? 5.312 7.784 7.760 1.00 95.50 130 ALA A C 1
ATOM 979 O O . ALA A 1 130 ? 6.459 7.339 7.710 1.00 95.50 130 ALA A O 1
ATOM 980 N N . GLY A 1 131 ? 5.010 8.950 8.319 1.00 95.50 131 GLY A N 1
ATOM 981 C CA . GLY A 1 131 ? 5.944 9.866 8.956 1.00 95.50 131 GLY A CA 1
ATOM 982 C C . GLY A 1 131 ? 5.967 11.234 8.280 1.00 95.50 131 GLY A C 1
ATOM 983 O O . GLY A 1 131 ? 6.303 11.339 7.097 1.00 95.50 131 GLY A O 1
ATOM 984 N N . ASP A 1 132 ? 5.672 12.300 9.027 1.00 94.38 132 ASP A N 1
ATOM 985 C CA . ASP A 1 132 ? 5.660 13.673 8.502 1.00 94.38 132 ASP A CA 1
ATOM 986 C C . ASP A 1 132 ? 7.019 14.064 7.905 1.00 94.38 132 ASP A C 1
ATOM 988 O O . ASP A 1 132 ? 7.077 14.665 6.834 1.00 94.38 132 ASP A O 1
ATOM 992 N N . THR A 1 133 ? 8.124 13.679 8.550 1.00 95.50 133 THR A N 1
ATOM 993 C CA . THR A 1 133 ? 9.485 13.964 8.062 1.00 95.50 133 THR A CA 1
ATOM 994 C C . THR A 1 133 ? 9.773 13.281 6.724 1.00 95.50 133 THR A C 1
ATOM 996 O O . THR A 1 133 ? 10.323 13.905 5.817 1.00 95.50 133 THR A O 1
ATOM 999 N N . TRP A 1 134 ? 9.384 12.010 6.575 1.00 94.62 134 TRP A N 1
ATOM 1000 C CA . TRP A 1 134 ? 9.569 11.257 5.330 1.00 94.62 134 TRP A CA 1
ATOM 1001 C C . TRP A 1 134 ? 8.728 11.857 4.203 1.00 94.62 134 TRP A C 1
ATOM 1003 O O . TRP A 1 134 ? 9.233 12.115 3.109 1.00 94.62 134 TRP A O 1
ATOM 1013 N N . ARG A 1 135 ? 7.473 12.187 4.508 1.00 93.75 135 ARG A N 1
ATOM 1014 C CA . ARG A 1 135 ? 6.550 12.834 3.576 1.00 93.75 135 ARG A CA 1
ATOM 1015 C C . ARG A 1 135 ? 7.044 14.209 3.123 1.00 93.75 135 ARG A C 1
ATOM 1017 O O . ARG A 1 135 ? 7.044 14.492 1.929 1.00 93.75 135 ARG A O 1
ATOM 1024 N N . GLN A 1 136 ? 7.524 15.049 4.042 1.00 94.38 136 GLN A N 1
ATOM 1025 C CA . GLN A 1 136 ? 8.105 16.362 3.719 1.00 94.38 136 GLN A CA 1
ATOM 1026 C C . GLN A 1 136 ? 9.376 16.251 2.867 1.00 94.38 136 GLN A C 1
ATOM 1028 O O . GLN A 1 136 ? 9.641 17.122 2.041 1.00 94.38 136 GLN A O 1
ATOM 1033 N N . ALA A 1 137 ? 10.137 15.167 3.028 1.00 95.00 137 ALA A N 1
ATOM 1034 C CA . ALA A 1 137 ? 11.292 14.857 2.194 1.00 95.00 137 ALA A CA 1
ATOM 1035 C C . ALA A 1 137 ? 10.921 14.240 0.826 1.00 95.00 137 ALA A C 1
ATOM 1037 O O . ALA A 1 137 ? 11.820 13.890 0.061 1.00 95.00 137 ALA A O 1
ATOM 1038 N N . GLY A 1 138 ? 9.627 14.093 0.506 1.00 93.69 138 GLY A N 1
ATOM 1039 C CA . GLY A 1 138 ? 9.149 13.514 -0.755 1.00 93.69 138 GLY A CA 1
ATOM 1040 C C . GLY A 1 138 ? 9.440 12.019 -0.895 1.00 93.69 138 GLY A C 1
ATOM 1041 O O . GLY A 1 138 ? 9.556 11.514 -2.015 1.00 93.69 138 GLY A O 1
ATOM 1042 N N . LYS A 1 139 ? 9.613 11.323 0.232 1.00 95.19 139 LYS A N 1
ATOM 1043 C CA . LYS A 1 139 ? 9.983 9.912 0.277 1.00 95.19 139 LYS A CA 1
ATOM 1044 C C . LYS A 1 139 ? 8.754 9.025 0.113 1.00 95.19 139 LYS A C 1
ATOM 1046 O O . LYS A 1 139 ? 7.797 9.128 0.878 1.00 95.19 139 LYS A O 1
ATOM 1051 N N . GLN A 1 140 ? 8.809 8.143 -0.873 1.00 96.56 140 GLN A N 1
ATOM 1052 C CA . GLN A 1 140 ? 7.701 7.286 -1.274 1.00 96.56 140 GLN A CA 1
ATOM 1053 C C . GLN A 1 140 ? 8.250 6.055 -1.989 1.00 96.56 140 GLN A C 1
ATOM 1055 O O . GLN A 1 140 ? 9.262 6.156 -2.689 1.00 96.56 140 GLN A O 1
ATOM 1060 N N . ASP A 1 141 ? 7.552 4.934 -1.868 1.00 97.06 141 ASP A N 1
ATOM 1061 C CA . ASP A 1 141 ? 7.743 3.828 -2.798 1.00 97.06 141 ASP A CA 1
ATOM 1062 C C . ASP A 1 141 ? 7.030 4.202 -4.097 1.00 97.06 141 ASP A C 1
ATOM 1064 O O . ASP A 1 141 ? 5.876 4.626 -4.067 1.00 97.06 141 ASP A O 1
ATOM 1068 N N . ARG A 1 142 ? 7.685 4.090 -5.252 1.00 96.75 142 ARG A N 1
ATOM 1069 C CA . ARG A 1 142 ? 7.084 4.499 -6.535 1.00 96.75 142 ARG A CA 1
ATOM 1070 C C . ARG A 1 142 ? 7.448 3.559 -7.659 1.00 96.75 142 ARG A C 1
ATOM 1072 O O . ARG A 1 142 ? 8.542 3.010 -7.682 1.00 96.75 142 ARG A O 1
ATOM 1079 N N . THR A 1 143 ? 6.544 3.405 -8.614 1.00 97.19 143 THR A N 1
ATOM 1080 C CA . THR A 1 143 ? 6.755 2.594 -9.809 1.00 97.19 143 THR A CA 1
ATOM 1081 C C . THR A 1 143 ? 6.428 3.400 -11.054 1.00 97.19 143 THR A C 1
ATOM 1083 O O . THR A 1 143 ? 5.338 3.951 -11.200 1.00 97.19 143 THR A O 1
ATOM 1086 N N . GLU A 1 144 ? 7.384 3.449 -11.973 1.00 96.12 144 GLU A N 1
ATOM 1087 C CA . GLU A 1 144 ? 7.213 4.013 -13.305 1.00 96.12 144 GLU A CA 1
ATOM 1088 C C . GLU A 1 144 ? 6.938 2.898 -14.312 1.00 96.12 144 GLU A C 1
ATOM 1090 O O . GLU A 1 144 ? 7.626 1.876 -14.324 1.00 96.12 144 GLU A O 1
ATOM 1095 N N . HIS A 1 145 ? 5.958 3.112 -15.189 1.00 95.62 145 HIS A N 1
ATOM 1096 C CA . HIS A 1 145 ? 5.628 2.198 -16.278 1.00 95.62 145 HIS A CA 1
ATOM 1097 C C . HIS A 1 145 ? 6.032 2.812 -17.616 1.00 95.62 145 HIS A C 1
ATOM 1099 O O . HIS A 1 145 ? 5.534 3.866 -18.005 1.00 95.62 145 HIS A O 1
ATOM 1105 N N . LEU A 1 146 ? 6.936 2.135 -18.311 1.00 95.94 146 LEU A N 1
ATOM 1106 C CA . LEU A 1 146 ? 7.626 2.592 -19.510 1.00 95.94 146 LEU A CA 1
ATOM 1107 C C . LEU A 1 146 ? 7.698 1.447 -20.533 1.00 95.94 146 LEU A C 1
ATOM 1109 O O . LEU A 1 146 ? 7.260 0.323 -20.276 1.00 95.94 146 LEU A O 1
ATOM 1113 N N . ALA A 1 147 ? 8.299 1.723 -21.685 1.00 97.25 147 ALA A N 1
ATOM 1114 C CA . ALA A 1 147 ? 8.792 0.692 -22.591 1.00 97.25 147 ALA A CA 1
ATOM 1115 C C . ALA A 1 147 ? 10.326 0.667 -22.564 1.00 97.25 147 ALA A C 1
ATOM 1117 O O . ALA A 1 147 ? 10.957 1.645 -22.149 1.00 97.25 147 ALA A O 1
ATOM 1118 N N . ASN A 1 148 ? 10.933 -0.449 -22.971 1.00 97.38 148 ASN A N 1
ATOM 1119 C CA . ASN A 1 148 ? 12.387 -0.515 -23.102 1.00 97.38 148 ASN A CA 1
ATOM 1120 C C . ASN A 1 148 ? 12.886 0.434 -24.199 1.00 97.38 148 ASN A C 1
ATOM 1122 O O . ASN A 1 148 ? 12.251 0.570 -25.244 1.00 97.38 148 ASN A O 1
ATOM 1126 N N . THR A 1 149 ? 14.056 1.025 -23.986 1.00 97.38 149 THR A N 1
ATOM 1127 C CA . THR A 1 149 ? 14.771 1.825 -24.988 1.00 97.38 149 THR A CA 1
ATOM 1128 C C . THR A 1 149 ? 16.044 1.107 -25.438 1.00 97.38 149 THR A C 1
ATOM 1130 O O . THR A 1 149 ? 16.484 0.135 -24.816 1.00 97.38 149 THR A O 1
ATOM 1133 N N . LEU A 1 150 ? 16.699 1.608 -26.491 1.00 95.19 150 LEU A N 1
ATOM 1134 C CA . LEU A 1 150 ? 17.982 1.052 -26.946 1.00 95.19 150 LEU A CA 1
ATOM 1135 C C . LEU A 1 150 ? 19.090 1.135 -25.878 1.00 95.19 150 LEU A C 1
ATOM 1137 O O . LEU A 1 150 ? 19.997 0.306 -25.873 1.00 95.19 150 LEU A O 1
ATOM 1141 N N . SER A 1 151 ? 19.018 2.092 -24.944 1.00 94.75 151 SER A N 1
ATOM 1142 C CA . SER A 1 151 ? 19.995 2.221 -23.853 1.00 94.75 151 SER A CA 1
ATOM 1143 C C . SER A 1 151 ? 19.826 1.175 -22.749 1.00 94.75 151 SER A C 1
ATOM 1145 O O . SER A 1 151 ? 20.723 1.020 -21.923 1.00 94.75 151 SER A O 1
ATOM 1147 N N . ASP A 1 152 ? 18.695 0.464 -22.702 1.00 95.06 152 ASP A N 1
ATOM 1148 C CA . ASP A 1 152 ? 18.467 -0.565 -21.685 1.00 95.06 152 ASP A CA 1
ATOM 1149 C C . ASP A 1 152 ? 19.308 -1.826 -21.925 1.00 95.06 152 ASP A C 1
ATOM 1151 O O . ASP A 1 152 ? 19.608 -2.538 -20.961 1.00 95.06 152 ASP A O 1
ATOM 1155 N N . LEU A 1 153 ? 19.736 -2.068 -23.173 1.00 94.62 153 LEU A N 1
ATOM 1156 C CA . LEU A 1 153 ? 20.607 -3.184 -23.566 1.00 94.62 153 LEU A CA 1
ATOM 1157 C C . LEU A 1 153 ? 20.084 -4.543 -23.055 1.00 94.62 153 LEU A C 1
ATOM 1159 O O . LEU A 1 153 ? 20.827 -5.353 -22.498 1.00 94.62 153 LEU A O 1
ATOM 1163 N N . VAL A 1 154 ? 18.779 -4.793 -23.208 1.00 94.75 154 VAL A N 1
ATOM 1164 C CA . VAL A 1 154 ? 18.155 -6.070 -22.819 1.00 94.75 154 VAL A CA 1
ATOM 1165 C C . VAL A 1 154 ? 18.454 -7.108 -23.891 1.00 94.75 154 VAL A C 1
ATOM 1167 O O . VAL A 1 154 ? 17.968 -6.988 -25.014 1.00 94.75 154 VAL A O 1
ATOM 1170 N N . LEU A 1 155 ? 19.286 -8.097 -23.566 1.00 92.88 155 LEU A N 1
ATOM 1171 C CA . LEU A 1 155 ? 19.699 -9.132 -24.512 1.00 92.88 155 LEU A CA 1
ATOM 1172 C C . LEU A 1 155 ? 18.523 -10.058 -24.848 1.00 92.88 155 LEU A C 1
ATOM 1174 O O . LEU A 1 155 ? 17.828 -10.524 -23.944 1.00 92.88 155 LEU A O 1
ATOM 1178 N N . HIS A 1 156 ? 18.321 -10.340 -26.132 1.00 91.56 156 HIS A N 1
ATOM 1179 C CA . HIS A 1 156 ? 17.350 -11.317 -26.605 1.00 91.56 156 HIS A CA 1
ATOM 1180 C C . HIS A 1 156 ? 18.004 -12.697 -26.685 1.00 91.56 156 HIS A C 1
ATOM 1182 O O . HIS A 1 156 ? 18.993 -12.892 -27.389 1.00 91.56 156 HIS A O 1
ATOM 1188 N N . TYR A 1 157 ? 17.452 -13.644 -25.933 1.00 88.88 157 TYR A N 1
ATOM 1189 C CA . TYR A 1 157 ? 17.872 -15.038 -25.894 1.00 88.88 157 TYR A CA 1
ATOM 1190 C C . TYR A 1 157 ? 16.639 -15.930 -25.759 1.00 88.88 157 TYR A C 1
ATOM 1192 O O . TYR A 1 157 ? 15.601 -15.492 -25.254 1.00 88.88 157 TYR A O 1
ATOM 1200 N N . GLU A 1 158 ? 16.770 -17.180 -26.182 1.00 84.94 158 GLU A N 1
ATOM 1201 C CA . GLU A 1 158 ? 15.784 -18.220 -25.913 1.00 84.94 158 GLU A CA 1
ATOM 1202 C C . GLU A 1 158 ? 16.224 -19.080 -24.726 1.00 84.94 158 GLU A C 1
ATOM 1204 O O . GLU A 1 158 ? 17.405 -19.147 -24.368 1.00 84.94 158 GLU A O 1
ATOM 1209 N N . ALA A 1 159 ? 15.245 -19.696 -24.066 1.00 78.25 159 ALA A N 1
ATOM 1210 C CA . ALA A 1 159 ? 15.524 -20.698 -23.054 1.00 78.25 159 ALA A CA 1
ATOM 1211 C C . ALA A 1 159 ? 15.755 -22.041 -23.765 1.00 78.25 159 ALA A C 1
ATOM 1213 O O . ALA A 1 159 ? 14.880 -22.464 -24.522 1.00 78.25 159 ALA A O 1
ATOM 1214 N N . PRO A 1 160 ? 16.888 -22.722 -23.536 1.00 80.19 160 PRO A N 1
ATOM 1215 C CA . PRO A 1 160 ? 17.125 -24.026 -24.135 1.00 80.19 160 PRO A CA 1
ATOM 1216 C C . PRO A 1 160 ? 16.106 -25.063 -23.639 1.00 80.19 160 PRO A C 1
ATOM 1218 O O . PRO A 1 160 ? 15.889 -25.217 -22.436 1.00 80.19 160 PRO A O 1
ATOM 1221 N N . GLU A 1 161 ? 15.517 -25.825 -24.562 1.00 80.81 161 GLU A N 1
ATOM 1222 C CA . GLU A 1 161 ? 14.602 -26.933 -24.233 1.00 80.81 161 GLU A CA 1
ATOM 1223 C C . GLU A 1 161 ? 15.341 -28.236 -23.875 1.00 80.81 161 GLU A C 1
ATOM 1225 O O . GLU A 1 161 ? 14.740 -29.188 -23.380 1.00 80.81 161 GLU A O 1
ATOM 1230 N N . ASP A 1 162 ? 16.657 -28.286 -24.095 1.00 82.62 162 ASP A N 1
ATOM 1231 C CA . ASP A 1 162 ? 17.501 -29.471 -23.894 1.00 82.62 162 ASP A CA 1
ATOM 1232 C C . ASP A 1 162 ? 18.034 -29.632 -22.456 1.00 82.62 162 ASP A C 1
ATOM 1234 O O . ASP A 1 162 ? 18.778 -30.571 -22.165 1.00 82.62 162 ASP A O 1
ATOM 1238 N N . GLY A 1 163 ? 17.649 -28.735 -21.541 1.00 77.19 163 GLY A N 1
ATOM 1239 C CA . GLY A 1 163 ? 18.095 -28.742 -20.145 1.00 77.19 163 GLY A CA 1
ATOM 1240 C C . GLY A 1 163 ? 19.517 -28.210 -19.929 1.00 77.19 163 GLY A C 1
ATOM 1241 O O . GLY A 1 163 ? 20.050 -28.338 -18.825 1.00 77.19 163 GLY A O 1
ATOM 1242 N N . SER A 1 164 ? 20.144 -27.619 -20.949 1.00 79.38 164 SER A N 1
ATOM 1243 C CA . SER A 1 164 ? 21.403 -26.890 -20.791 1.00 79.38 164 SER A CA 1
ATOM 1244 C C . SER A 1 164 ? 21.202 -25.561 -20.045 1.00 79.38 164 SER A C 1
ATOM 1246 O O . SER A 1 164 ? 20.118 -24.988 -20.011 1.00 79.38 164 SER A O 1
ATOM 1248 N N . TYR A 1 165 ? 22.268 -25.048 -19.426 1.00 77.12 165 TYR A N 1
ATOM 1249 C CA . TYR A 1 165 ? 22.272 -23.753 -18.725 1.00 77.12 165 TYR A CA 1
ATOM 1250 C C . TYR A 1 165 ? 22.999 -22.668 -19.536 1.00 77.12 165 TYR A C 1
ATOM 1252 O O . TYR A 1 165 ? 23.712 -21.834 -18.979 1.00 77.12 165 TYR A O 1
ATOM 1260 N N . SER A 1 166 ? 22.876 -22.706 -20.864 1.00 81.62 166 SER A N 1
ATOM 1261 C CA . SER A 1 166 ? 23.479 -21.727 -21.774 1.00 81.62 166 SER A CA 1
ATOM 1262 C C . SER A 1 166 ? 22.419 -20.875 -22.457 1.00 81.62 166 SER A C 1
ATOM 1264 O O . SER A 1 166 ? 21.337 -21.360 -22.769 1.00 81.62 166 SER A O 1
ATOM 1266 N N . LEU A 1 167 ? 22.749 -19.612 -22.732 1.00 82.50 167 LEU A N 1
ATOM 1267 C CA . LEU A 1 167 ? 21.915 -18.761 -23.578 1.00 82.50 167 LEU A CA 1
ATOM 1268 C C . LEU A 1 167 ? 21.893 -19.336 -24.998 1.00 82.50 167 LEU A C 1
ATOM 1270 O O . LEU A 1 167 ? 22.958 -19.608 -25.558 1.00 82.50 167 LEU A O 1
ATOM 1274 N N . THR A 1 168 ? 20.708 -19.489 -25.585 1.00 87.56 168 THR A N 1
ATOM 1275 C CA . THR A 1 168 ? 20.558 -19.879 -26.990 1.00 87.56 168 THR A CA 1
ATOM 1276 C C . THR A 1 168 ? 20.168 -18.680 -27.839 1.00 87.56 168 THR A C 1
ATOM 1278 O O . THR A 1 168 ? 19.435 -17.787 -27.401 1.00 87.56 168 THR A O 1
ATOM 1281 N N . LEU A 1 169 ? 20.710 -18.643 -29.059 1.00 86.69 169 LEU A N 1
ATOM 1282 C CA . LEU A 1 169 ? 20.323 -17.656 -30.061 1.00 86.69 169 LEU A CA 1
ATOM 1283 C C . LEU A 1 169 ? 18.836 -17.827 -30.390 1.00 86.69 169 LEU A C 1
ATOM 1285 O O . LEU A 1 169 ? 18.415 -18.970 -30.571 1.00 86.69 169 LEU A O 1
ATOM 1289 N N . PRO A 1 170 ? 18.070 -16.731 -30.510 1.00 85.75 170 PRO A N 1
ATOM 1290 C CA . PRO A 1 170 ? 16.709 -16.809 -31.012 1.00 85.75 170 PRO A CA 1
ATOM 1291 C C . PRO A 1 170 ? 16.638 -17.440 -32.406 1.00 85.75 170 PRO A C 1
ATOM 1293 O O . PRO A 1 170 ? 17.561 -17.272 -33.218 1.00 85.75 170 PRO A O 1
ATOM 1296 N N . GLU A 1 171 ? 15.541 -18.131 -32.710 1.00 82.56 171 GLU A N 1
ATOM 1297 C CA . GLU A 1 171 ? 15.357 -18.773 -34.012 1.00 82.56 171 GLU A CA 1
ATOM 1298 C C . GLU A 1 171 ? 15.531 -17.755 -35.159 1.00 82.56 171 GLU A C 1
ATOM 1300 O O . GLU A 1 171 ? 15.057 -16.620 -35.097 1.00 82.56 171 GLU A O 1
ATOM 1305 N N . ASN A 1 172 ? 16.219 -18.156 -36.232 1.00 83.69 172 ASN A N 1
ATOM 1306 C CA . ASN A 1 172 ? 16.525 -17.314 -37.399 1.00 83.69 172 ASN A CA 1
ATOM 1307 C C . ASN A 1 172 ? 17.470 -16.120 -37.145 1.00 83.69 172 ASN A C 1
ATOM 1309 O O . ASN A 1 172 ? 17.579 -15.240 -38.000 1.00 83.69 172 ASN A O 1
ATOM 1313 N N . THR A 1 173 ? 18.200 -16.094 -36.026 1.00 83.88 173 THR A N 1
ATOM 1314 C CA . THR A 1 173 ? 19.254 -15.094 -35.775 1.00 83.88 173 THR A CA 1
ATOM 1315 C C . THR A 1 173 ? 20.658 -15.678 -35.959 1.00 83.88 173 THR A C 1
ATOM 1317 O O . THR A 1 173 ? 20.890 -16.872 -35.781 1.00 83.88 173 THR A O 1
ATOM 1320 N N . SER A 1 174 ? 21.618 -14.837 -36.362 1.00 87.06 174 SER A N 1
ATOM 1321 C CA . SER A 1 174 ? 23.035 -15.225 -36.528 1.00 87.06 174 SER A CA 1
ATOM 1322 C C . SER A 1 174 ? 23.936 -14.744 -35.382 1.00 87.06 174 SER A C 1
ATOM 1324 O O . SER A 1 174 ? 25.110 -15.107 -35.324 1.00 87.06 174 SER A O 1
ATOM 1326 N N . SER A 1 175 ? 23.405 -13.919 -34.480 1.00 88.12 175 SER A N 1
ATOM 1327 C CA . SER A 1 175 ? 24.104 -13.344 -33.329 1.00 88.12 175 SER A CA 1
ATOM 1328 C C . SER A 1 175 ? 23.101 -12.925 -32.261 1.00 88.12 175 SER A C 1
ATOM 1330 O O . SER A 1 175 ? 21.943 -12.665 -32.579 1.00 88.12 175 SER A O 1
ATOM 1332 N N . PHE A 1 176 ? 23.543 -12.830 -31.004 1.00 88.44 176 PHE A N 1
ATOM 1333 C CA . PHE A 1 176 ? 22.714 -12.245 -29.956 1.00 88.44 176 PHE A CA 1
ATOM 1334 C C . PHE A 1 176 ? 22.517 -10.761 -30.246 1.00 88.44 176 PHE A C 1
ATOM 1336 O O . PHE A 1 176 ? 23.484 -10.027 -30.457 1.00 88.44 176 PHE A O 1
ATOM 1343 N N . GLU A 1 177 ? 21.265 -10.332 -30.224 1.00 92.00 177 GLU A N 1
ATOM 1344 C CA . GLU A 1 177 ? 20.878 -8.942 -30.416 1.00 92.00 177 GLU A CA 1
ATOM 1345 C C . GLU A 1 177 ? 20.116 -8.444 -29.191 1.00 92.00 177 GLU A C 1
ATOM 1347 O O . GLU A 1 177 ? 19.637 -9.222 -28.363 1.00 92.00 177 GLU A O 1
ATOM 1352 N N . TYR A 1 178 ? 20.028 -7.127 -29.050 1.00 94.12 178 TYR A N 1
ATOM 1353 C CA . TYR A 1 178 ? 19.185 -6.521 -28.030 1.00 94.12 178 TYR A CA 1
ATOM 1354 C C . TYR A 1 178 ? 17.749 -6.412 -28.537 1.00 94.12 178 TYR A C 1
ATOM 1356 O O . TYR A 1 178 ? 17.517 -6.229 -29.732 1.00 94.12 178 TYR A O 1
ATOM 1364 N N . TYR A 1 179 ? 16.785 -6.482 -27.623 1.00 94.19 179 TYR A N 1
ATOM 1365 C CA . TYR A 1 179 ? 15.392 -6.203 -27.957 1.00 94.19 179 TYR A CA 1
ATOM 1366 C C . TYR A 1 179 ? 15.248 -4.796 -28.568 1.00 94.19 179 TYR A C 1
ATOM 1368 O O . TYR A 1 179 ? 15.806 -3.841 -28.010 1.00 94.19 179 TYR A O 1
ATOM 1376 N N . PRO A 1 180 ? 14.493 -4.638 -29.675 1.00 94.75 180 PRO A N 1
ATOM 1377 C CA . PRO A 1 180 ? 14.210 -3.325 -30.241 1.00 94.75 180 PRO A CA 1
ATOM 1378 C C . PRO A 1 180 ? 13.491 -2.415 -29.238 1.00 94.75 180 PRO A C 1
ATOM 1380 O O . PRO A 1 180 ? 12.837 -2.873 -28.301 1.00 94.75 180 PRO A O 1
ATOM 1383 N N . GLU A 1 181 ? 13.599 -1.104 -29.423 1.00 96.94 181 GLU A N 1
ATOM 1384 C CA . GLU A 1 181 ? 12.876 -0.144 -28.587 1.00 96.94 181 GLU A CA 1
ATOM 1385 C C . GLU A 1 181 ? 11.357 -0.353 -28.685 1.00 96.94 181 GLU A C 1
ATOM 1387 O O . GLU A 1 181 ? 10.814 -0.599 -29.762 1.00 96.94 181 GLU A O 1
ATOM 1392 N N . GLY A 1 182 ? 10.667 -0.260 -27.548 1.00 96.69 182 GLY A N 1
ATOM 1393 C CA . GLY A 1 182 ? 9.212 -0.375 -27.494 1.00 96.69 182 GLY A CA 1
ATOM 1394 C C . GLY A 1 182 ? 8.659 -1.804 -27.507 1.00 96.69 182 GLY A C 1
ATOM 1395 O O . GLY A 1 182 ? 7.440 -1.962 -27.465 1.00 96.69 182 GLY A O 1
ATOM 1396 N N . THR A 1 183 ? 9.497 -2.847 -27.566 1.00 96.19 183 THR A N 1
ATOM 1397 C CA . THR A 1 183 ? 9.019 -4.242 -27.672 1.00 96.19 183 THR A CA 1
ATOM 1398 C C . THR A 1 183 ? 8.755 -4.921 -26.331 1.00 96.19 183 THR A C 1
ATOM 1400 O O . THR A 1 183 ? 8.021 -5.905 -26.277 1.00 96.19 183 THR A O 1
ATOM 1403 N N . LEU A 1 184 ? 9.359 -4.421 -25.253 1.00 97.50 184 LEU A N 1
ATOM 1404 C CA . LEU A 1 184 ? 9.189 -4.911 -23.890 1.00 97.50 184 LEU A CA 1
ATOM 1405 C C . LEU A 1 184 ? 8.529 -3.836 -23.028 1.00 97.50 184 LEU A C 1
ATOM 1407 O O . LEU A 1 184 ? 8.907 -2.661 -23.063 1.00 97.50 184 LEU A O 1
ATOM 1411 N N . ALA A 1 185 ? 7.596 -4.264 -22.183 1.00 97.69 185 ALA A N 1
ATOM 1412 C CA . ALA A 1 185 ? 7.126 -3.453 -21.075 1.00 97.69 185 ALA A CA 1
ATOM 1413 C C . ALA A 1 185 ? 8.243 -3.339 -20.031 1.00 97.69 185 ALA A C 1
ATOM 1415 O O . ALA A 1 185 ? 8.883 -4.330 -19.675 1.00 97.69 185 ALA A O 1
ATOM 1416 N N . LYS A 1 186 ? 8.466 -2.130 -19.524 1.00 97.44 186 LYS A N 1
ATOM 1417 C CA . LYS A 1 186 ? 9.468 -1.821 -18.507 1.00 97.44 186 LYS A CA 1
ATOM 1418 C C . LYS A 1 186 ? 8.767 -1.240 -17.286 1.00 97.44 186 LYS A C 1
ATOM 1420 O O . LYS A 1 186 ? 8.033 -0.264 -17.399 1.00 97.44 186 LYS A O 1
ATOM 1425 N N . ALA A 1 187 ? 9.008 -1.815 -16.117 1.00 97.12 187 ALA A N 1
ATOM 1426 C CA . ALA A 1 187 ? 8.601 -1.236 -14.843 1.00 97.12 187 ALA A CA 1
ATOM 1427 C C . ALA A 1 187 ? 9.851 -0.890 -14.037 1.00 97.12 187 ALA A C 1
ATOM 1429 O O . ALA A 1 187 ? 10.728 -1.739 -13.897 1.00 97.12 187 ALA A O 1
ATOM 1430 N N . VAL A 1 188 ? 9.951 0.338 -13.531 1.00 97.12 188 VAL A N 1
ATOM 1431 C CA . VAL A 1 188 ? 11.045 0.746 -12.639 1.00 97.12 188 VAL A CA 1
ATOM 1432 C C . VAL A 1 188 ? 10.456 1.097 -11.287 1.00 97.12 188 VAL A C 1
ATOM 1434 O O . VAL A 1 188 ? 9.758 2.099 -11.159 1.00 97.12 188 VAL A O 1
ATOM 1437 N N . SER A 1 189 ? 10.729 0.262 -10.293 1.00 96.50 189 SER A N 1
ATOM 1438 C CA . SER A 1 189 ? 10.306 0.476 -8.914 1.00 96.50 189 SER A CA 1
ATOM 1439 C C . SER A 1 189 ? 11.443 1.088 -8.112 1.00 96.50 189 SER A C 1
ATOM 1441 O O . SER A 1 189 ? 12.591 0.668 -8.249 1.00 96.50 189 SER A O 1
ATOM 1443 N N . TYR A 1 190 ? 11.115 2.063 -7.276 1.00 95.94 190 TYR A N 1
ATOM 1444 C CA . TYR A 1 190 ? 12.013 2.734 -6.349 1.00 95.94 190 TYR A CA 1
ATOM 1445 C C . TYR A 1 190 ? 11.478 2.538 -4.935 1.00 95.94 190 TYR A C 1
ATOM 1447 O O . TYR A 1 190 ? 10.283 2.746 -4.714 1.00 95.94 190 TYR A O 1
ATOM 1455 N N . ASP A 1 191 ? 12.352 2.165 -4.004 1.00 94.31 191 ASP A N 1
ATOM 1456 C CA . ASP A 1 191 ? 12.036 2.253 -2.579 1.00 94.31 191 ASP A CA 1
ATOM 1457 C C . ASP A 1 191 ? 12.106 3.716 -2.098 1.00 94.31 191 ASP A C 1
ATOM 1459 O O . ASP A 1 191 ? 12.628 4.602 -2.789 1.00 94.31 191 ASP A O 1
ATOM 1463 N N . ALA A 1 192 ? 11.610 3.976 -0.889 1.00 92.81 192 ALA A N 1
ATOM 1464 C CA . ALA A 1 192 ? 11.702 5.293 -0.259 1.00 92.81 192 ALA A CA 1
ATOM 1465 C C . ALA A 1 192 ? 13.150 5.827 -0.123 1.00 92.81 192 ALA A C 1
ATOM 1467 O O . ALA A 1 192 ? 13.367 7.039 -0.034 1.00 92.81 192 ALA A O 1
ATOM 1468 N N . ASP A 1 193 ? 14.165 4.964 -0.156 1.00 91.62 193 ASP A N 1
ATOM 1469 C CA . ASP A 1 193 ? 15.581 5.344 -0.141 1.00 91.62 193 ASP A CA 1
ATOM 1470 C C . ASP A 1 193 ? 16.158 5.629 -1.542 1.00 91.62 193 ASP A C 1
ATOM 1472 O O . ASP A 1 193 ? 17.319 6.022 -1.655 1.00 91.62 193 ASP A O 1
ATOM 1476 N N . ASN A 1 194 ? 15.344 5.531 -2.597 1.00 90.06 194 ASN A N 1
ATOM 1477 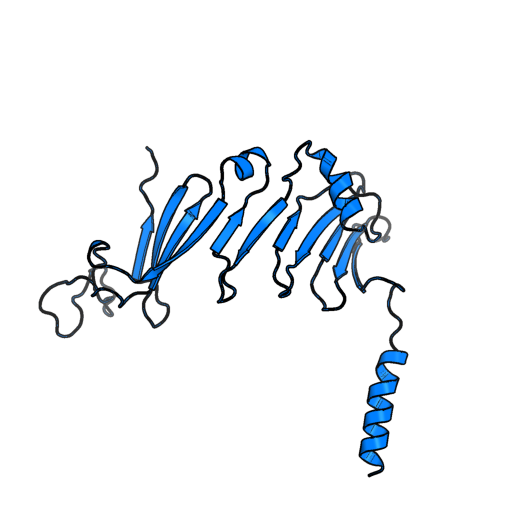C CA . ASN A 1 194 ? 15.700 5.642 -4.015 1.00 90.06 194 ASN A CA 1
ATOM 1478 C C . ASN A 1 194 ? 16.543 4.488 -4.584 1.00 90.06 194 ASN A C 1
ATOM 1480 O O . ASN A 1 194 ? 17.130 4.633 -5.662 1.00 90.06 194 ASN A O 1
ATOM 1484 N N . ARG A 1 195 ? 16.581 3.322 -3.935 1.00 93.38 195 ARG A N 1
ATOM 1485 C CA . ARG A 1 195 ? 17.109 2.109 -4.571 1.00 93.38 195 ARG A CA 1
ATOM 1486 C C . ARG A 1 195 ? 16.118 1.640 -5.617 1.00 93.38 195 ARG A C 1
ATOM 1488 O O . ARG A 1 195 ? 14.920 1.574 -5.357 1.00 93.38 195 ARG A O 1
ATOM 1495 N N . SER A 1 196 ? 16.623 1.322 -6.805 1.00 94.62 196 SER A N 1
ATOM 1496 C CA . SER A 1 196 ? 15.782 0.997 -7.954 1.00 94.62 196 SER A CA 1
ATOM 1497 C C . SER A 1 196 ? 15.923 -0.450 -8.406 1.00 94.62 196 SER A C 1
ATOM 1499 O O . SER A 1 196 ? 17.011 -1.031 -8.381 1.00 94.62 196 SER A O 1
ATOM 1501 N N . THR A 1 197 ? 14.807 -1.011 -8.860 1.00 96.50 197 THR A N 1
ATOM 1502 C CA . THR A 1 197 ? 14.743 -2.283 -9.577 1.00 96.50 197 THR A CA 1
ATOM 1503 C C . TH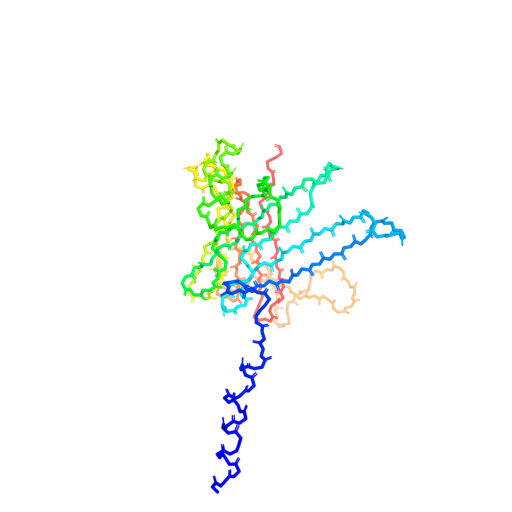R A 1 197 ? 13.954 -2.083 -10.863 1.00 96.50 197 THR A C 1
ATOM 1505 O O . THR A 1 197 ? 12.818 -1.616 -10.833 1.00 96.50 197 THR A O 1
ATOM 1508 N N . ALA A 1 198 ? 14.557 -2.428 -11.998 1.00 96.75 198 ALA A N 1
ATOM 1509 C CA . ALA A 1 198 ? 13.916 -2.411 -13.304 1.00 96.75 198 ALA A CA 1
ATOM 1510 C C . ALA A 1 198 ? 13.558 -3.837 -13.736 1.00 96.75 198 ALA A C 1
ATOM 1512 O O . ALA A 1 198 ? 14.418 -4.718 -13.754 1.00 96.75 198 ALA A O 1
ATOM 1513 N N . VAL A 1 199 ? 12.304 -4.052 -14.122 1.00 97.62 199 VAL A N 1
ATOM 1514 C CA . VAL A 1 199 ? 11.784 -5.325 -14.627 1.00 97.62 199 VAL A CA 1
ATOM 1515 C C . VAL A 1 199 ? 11.328 -5.140 -16.067 1.00 97.62 199 VAL A C 1
ATOM 1517 O O . VAL A 1 199 ? 10.534 -4.248 -16.366 1.00 97.62 199 VAL A O 1
ATOM 1520 N N . PHE A 1 200 ? 11.812 -6.008 -16.949 1.00 97.88 200 PHE A N 1
ATOM 1521 C CA . PHE A 1 200 ? 11.436 -6.051 -18.357 1.00 97.88 200 PHE A CA 1
ATOM 1522 C C . PHE A 1 200 ? 10.574 -7.279 -18.620 1.00 97.88 200 PHE A C 1
ATOM 1524 O O . PHE A 1 200 ? 10.954 -8.398 -18.268 1.00 97.88 200 PHE A O 1
ATOM 1531 N N . THR A 1 201 ? 9.420 -7.065 -19.238 1.00 97.56 201 THR A N 1
ATOM 1532 C CA . THR A 1 201 ? 8.397 -8.087 -19.468 1.00 97.56 201 THR A CA 1
ATOM 1533 C C . THR A 1 201 ? 7.982 -8.070 -20.931 1.00 97.56 201 THR A C 1
ATOM 1535 O O . THR A 1 201 ? 7.840 -6.999 -21.521 1.00 97.56 201 THR A O 1
ATOM 1538 N N . ASP A 1 202 ? 7.793 -9.239 -21.530 1.00 94.94 202 ASP A N 1
ATOM 1539 C CA . ASP A 1 202 ? 7.268 -9.328 -22.892 1.00 94.94 202 ASP A CA 1
ATOM 1540 C C . ASP A 1 202 ? 5.733 -9.188 -22.952 1.00 94.94 202 ASP A C 1
ATOM 1542 O O . ASP A 1 202 ? 5.047 -9.073 -21.934 1.00 94.94 202 ASP A O 1
ATOM 1546 N N . LEU A 1 203 ? 5.175 -9.213 -24.166 1.00 93.12 203 LEU A N 1
ATOM 1547 C CA . LEU A 1 203 ? 3.729 -9.091 -24.404 1.00 93.12 203 LEU A CA 1
ATOM 1548 C C . LEU A 1 203 ? 2.899 -10.257 -23.839 1.00 93.12 203 LEU A C 1
ATOM 1550 O O . LEU A 1 203 ? 1.683 -10.129 -23.716 1.00 93.12 203 LEU A O 1
ATOM 1554 N N . LEU A 1 204 ? 3.533 -11.384 -23.504 1.00 93.50 204 LEU A N 1
ATOM 1555 C CA . LEU A 1 204 ? 2.884 -12.544 -22.890 1.00 93.50 204 LEU A CA 1
ATOM 1556 C C . LEU A 1 204 ? 2.938 -12.489 -21.355 1.00 93.50 204 LEU A C 1
ATOM 1558 O O . LEU A 1 204 ? 2.450 -13.404 -20.694 1.00 93.50 204 LEU A O 1
ATOM 1562 N N . GLY A 1 205 ? 3.524 -11.436 -20.777 1.00 92.81 205 GLY A N 1
ATOM 1563 C CA . GLY A 1 205 ? 3.661 -11.276 -19.331 1.00 92.81 205 GLY A CA 1
ATOM 1564 C C . GLY A 1 205 ? 4.850 -12.031 -18.729 1.00 92.81 205 GLY A C 1
ATOM 1565 O O . GLY A 1 205 ? 4.931 -12.162 -17.508 1.00 92.81 205 GLY A O 1
ATOM 1566 N N . ARG A 1 206 ? 5.784 -12.538 -19.545 1.00 92.38 206 ARG A N 1
ATOM 1567 C CA . ARG A 1 206 ? 6.970 -13.259 -19.062 1.00 92.38 206 ARG A CA 1
ATOM 1568 C C . ARG A 1 206 ? 8.065 -12.266 -18.685 1.00 92.38 206 ARG A C 1
ATOM 1570 O O . ARG A 1 206 ? 8.406 -11.382 -19.470 1.00 92.38 206 ARG A O 1
ATOM 1577 N N . LYS A 1 207 ? 8.650 -12.434 -17.495 1.00 94.94 207 LYS A N 1
ATOM 1578 C CA . LYS A 1 207 ? 9.806 -11.645 -17.049 1.00 94.94 207 LYS A CA 1
ATOM 1579 C C . LYS A 1 207 ? 11.050 -12.056 -17.839 1.00 94.94 207 LYS A C 1
ATOM 1581 O O . LYS A 1 207 ? 11.500 -13.190 -17.718 1.00 94.94 207 LYS A O 1
ATOM 1586 N N . ILE A 1 208 ? 11.607 -11.123 -18.606 1.00 94.44 208 ILE A N 1
ATOM 1587 C CA . ILE A 1 208 ? 12.787 -11.330 -19.461 1.00 94.44 208 ILE A CA 1
ATOM 1588 C C . ILE A 1 208 ? 14.078 -10.984 -18.720 1.00 94.44 208 ILE A C 1
ATOM 1590 O O . ILE A 1 208 ? 15.086 -11.682 -18.831 1.00 94.44 208 ILE A O 1
ATOM 1594 N N . MET A 1 209 ? 14.052 -9.890 -17.961 1.00 93.81 209 MET A N 1
ATOM 1595 C CA . MET A 1 209 ? 15.205 -9.397 -17.218 1.00 93.81 209 MET A CA 1
ATOM 1596 C C . MET A 1 209 ? 14.745 -8.638 -15.980 1.00 93.81 209 MET A C 1
ATOM 1598 O O . MET A 1 209 ? 13.746 -7.920 -16.006 1.00 93.81 209 MET A O 1
ATOM 1602 N N . GLU A 1 210 ? 15.522 -8.768 -14.914 1.00 95.50 210 GLU A N 1
ATOM 1603 C CA . GLU A 1 210 ? 15.432 -7.943 -13.719 1.00 95.50 210 GLU A CA 1
ATOM 1604 C C . GLU A 1 210 ? 16.811 -7.350 -13.448 1.00 95.50 210 GLU A C 1
ATOM 1606 O O . GLU A 1 210 ? 17.821 -8.053 -13.516 1.00 95.50 210 GLU A O 1
ATOM 1611 N N . ARG A 1 211 ? 16.859 -6.046 -13.192 1.00 94.19 211 ARG A N 1
ATOM 1612 C CA . ARG A 1 211 ? 18.087 -5.326 -12.872 1.00 94.19 211 ARG A CA 1
ATOM 1613 C C . ARG A 1 211 ? 17.870 -4.529 -11.601 1.00 94.19 211 ARG A C 1
ATOM 1615 O O . ARG A 1 211 ? 17.092 -3.581 -11.599 1.00 94.19 211 ARG A O 1
ATOM 1622 N N . THR A 1 212 ? 18.594 -4.884 -10.553 1.00 92.00 212 THR A N 1
ATOM 1623 C CA . THR A 1 212 ? 18.645 -4.123 -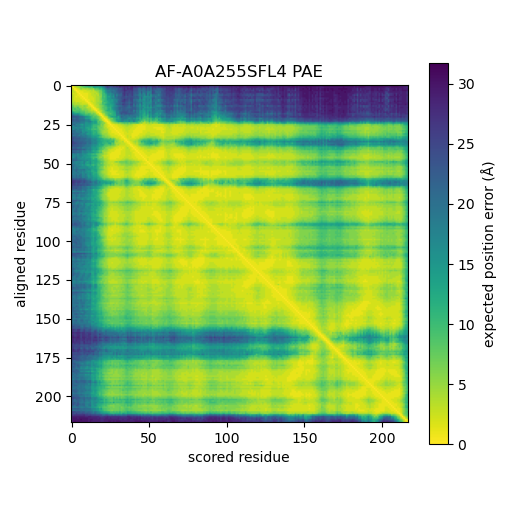9.303 1.00 92.00 212 THR A CA 1
ATOM 1624 C C . THR A 1 212 ? 19.870 -3.219 -9.333 1.00 92.00 212 THR A C 1
ATOM 1626 O O . THR A 1 212 ? 20.940 -3.641 -9.783 1.00 92.00 212 THR A O 1
ATOM 1629 N N . ALA A 1 213 ? 19.733 -1.969 -8.890 1.00 80.75 213 ALA A N 1
ATOM 1630 C CA . ALA A 1 213 ? 20.895 -1.119 -8.654 1.00 80.75 213 ALA A CA 1
ATOM 1631 C C . ALA A 1 213 ? 21.834 -1.819 -7.655 1.00 80.75 213 ALA A C 1
ATOM 1633 O O . ALA A 1 213 ? 21.367 -2.376 -6.660 1.00 80.75 213 ALA A O 1
ATOM 1634 N N . ALA A 1 214 ? 23.143 -1.830 -7.927 1.00 60.22 214 ALA A N 1
ATOM 1635 C CA . ALA A 1 214 ? 24.113 -2.372 -6.980 1.00 60.22 214 ALA A CA 1
ATOM 1636 C C . ALA A 1 214 ? 23.959 -1.617 -5.650 1.00 60.22 214 ALA A C 1
ATOM 1638 O O . ALA A 1 214 ? 23.980 -0.388 -5.643 1.00 60.22 214 ALA A O 1
ATOM 1639 N N . GLY A 1 215 ? 23.731 -2.342 -4.553 1.00 50.06 215 GLY A N 1
ATOM 1640 C CA . GLY A 1 215 ? 23.686 -1.727 -3.230 1.00 50.06 215 GLY A CA 1
ATOM 1641 C C . GLY A 1 215 ? 25.028 -1.066 -2.928 1.00 50.06 215 GLY A C 1
ATO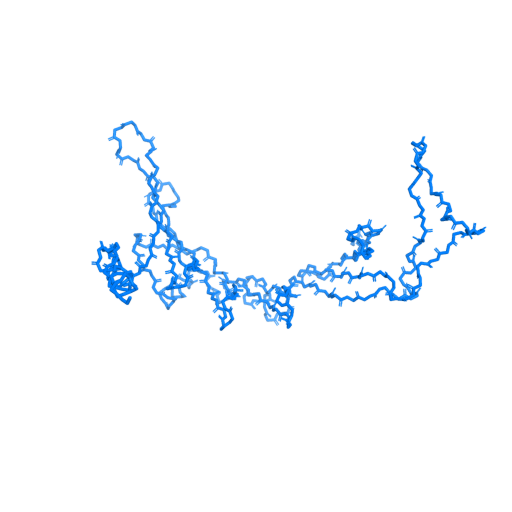M 1642 O O . GLY A 1 215 ? 26.064 -1.637 -3.267 1.00 50.06 215 GLY A O 1
ATOM 1643 N N . ASP A 1 216 ? 25.002 0.121 -2.319 1.00 40.41 216 ASP A N 1
ATOM 1644 C CA . ASP A 1 216 ? 26.205 0.764 -1.786 1.00 40.41 216 ASP A CA 1
ATOM 1645 C C . ASP A 1 216 ? 26.924 -0.232 -0.857 1.00 40.41 216 ASP A C 1
ATOM 1647 O O . ASP A 1 216 ? 26.389 -0.608 0.190 1.00 40.41 216 ASP A O 1
ATOM 1651 N N . THR A 1 217 ? 28.094 -0.712 -1.285 1.00 35.47 217 THR A N 1
ATOM 1652 C CA . THR A 1 217 ? 29.036 -1.497 -0.469 1.00 35.47 217 THR A CA 1
ATOM 1653 C C . THR A 1 217 ? 29.922 -0.589 0.357 1.00 35.47 217 THR A C 1
ATOM 1655 O O . THR A 1 217 ? 30.453 0.374 -0.246 1.00 35.47 217 THR A O 1
#

Radius of gyration: 26.29 Å; Cα contacts (8 Å, |Δi|>4): 387; chains: 1; bounding box: 78×46×67 Å